Protein 6YC8 (pdb70)

Secondary structure (DSSP, 8-state):
--EEEEESTTSHHHHHHHHHHHHH-SS-EEEEEES-HHHHHHHHHHTTT-EEEEES-TTSHHHHHHHHHHHHHHHS---EEEE----------GGG--HHHHHHHHIIIIIHHHHHHHHHHHHHHHHT-EEEEE--GGGTS--TT-HHHHHHHHHHHHHHHHHHHH-TTSEEEEE---SB-SHHHHHHHHTGGGGS-HHHHHHHHHHHHTT-SBPTHHHHHHHHHHHHH---GGGTT-B-

Solvent-accessible surface area: 11345 Å² total; per-residue (Å²): 103,78,0,0,1,0,3,15,0,10,127,20,16,0,56,4,0,0,99,34,0,28,80,120,62,88,89,0,53,0,0,0,0,12,157,44,56,136,68,0,53,148,15,62,178,68,13,92,51,48,5,22,21,2,33,15,31,17,29,157,88,102,2,0,107,66,1,17,106,65,0,53,89,135,29,53,100,2,7,1,0,0,7,22,24,27,36,5,95,4,5,37,74,137,134,72,46,61,84,96,79,25,144,95,0,39,66,11,3,14,92,8,4,80,37,5,4,192,46,0,20,69,71,0,94,154,27,150,4,5,0,0,0,11,2,17,21,6,11,96,104,136,42,47,10,14,45,5,16,8,54,0,10,44,33,2,21,155,37,0,92,36,10,9,104,134,26,100,99,0,67,0,3,0,20,25,21,54,34,10,76,27,74,63,16,80,54,2,38,120,81,24,3,162,62,11,30,113,112,20,38,42,96,3,31,72,30,60,116,96,165,104,23,67,50,22,84,79,11,0,3,144,2,0,27,35,2,19,177,27,13,55,115,136,62,37,4,37,77,76

Foldseek 3Di:
DAEEEFEPCLWFLSVLLVVLLCVPDVQYAYEYEEAPQVSQVVVCVPSVNRYHYQHDQLLDLVSLVVSVVVCCVRPNAHAEYELEFADQPPQAAPVPHDVVRLVVRLSRLPVSVVSNCVVRVVRNLVNLHEYEYAAAPLLPDPQHSRPSRNVSSVVVLQVQLVCCVVRVSHFYEYEHLPAAPTVNLVCLQPPSVVNHDPVSSVVSVVCVVVVNHHYSNVSSNVVSVCRVPHDDPVRGSHYD

B-factor: mean 36.43, std 14.14, range [12.3, 106.42]

Nearest PDB structures (foldseek):
  6yc8-assembly1_A  TM=1.004E+00  e=1.403E-50  Ogataea glucozyma
  6uhx-assembly1_A  TM=9.925E-01  e=1.869E-30  Saccharomyces cerevisiae S288C
  3kzv-assembly1_A  TM=8.714E-01  e=1.314E-24  Saccharomyces cerevisiae S288C
  6emm-assembly1_A  TM=8.997E-01  e=6.062E-19  Homo sapiens
  5o43-assembly1_A  TM=8.964E-01  e=4.968E-18  Homo sapiens

Radius of gyration: 17.27 Å; Cα contacts (8 Å, |Δi|>4): 482; chains: 1; bounding box: 40×38×51 Å

Sequence (240 aa):
TKVTVVTGASRRGLGEAIVKQILARNADAKVVAVARSAENLQKLEKGSEGRVLAVAGDVTRPETIHRLIEETVAKFGRIDSVVVNAGVLEPVQHIDSLDVDLVRRLYEVNLFSVMDLVRRQTLPYMRQSKGSYLFVSSGASTKPYDAWSAYGSSKAALNYFCLSSLATEEPLIRALSIAPGVVDTDMQQDIREVFGQNMAPDALKRFTDLHENKQLLAPEVPGGFYASLALRGVPENNLNGRYV

Structure (mmCIF, N/CA/C/O backbone):
data_6YC8
#
_entry.id   6YC8
#
_cell.length_a   111.064
_cell.length_b   111.064
_cell.length_c   144.592
_cell.angle_alpha   90.000
_cell.angle_beta   90.000
_cell.angle_gamma   120.000
#
_symmetry.space_group_name_H-M   'P 65 2 2'
#
loop_
_entity.id
_entity.type
_entity.pdbx_description
1 polymer Ketoreductase
2 non-polymer 'NADP NICOTINAMIDE-ADENINE-DINUCLEOTIDE PHOSPHATE'
3 non-polymer 'ACETATE ION'
4 non-polymer '4-(2-HYDROXYETHYL)-1-PIPERAZINE ETHANESULFONIC ACID'
5 non-polymer 'TRIETHYLENE GLYCOL'
6 non-polymer DI(HYDROXYETHYL)ETHER
7 non-polymer 1,2-ETHANEDIOL
8 water water
#
loop_
_atom_site.group_PDB
_atom_site.id
_atom_site.type_symbol
_atom_site.label_atom_id
_atom_site.label_alt_id
_atom_site.label_comp_id
_atom_site.label_asym_id
_atom_site.label_entity_id
_atom_site.label_seq_id
_atom_site.pdbx_PDB_ins_code
_atom_site.Cartn_x
_atom_site.Cartn_y
_atom_site.Cartn_z
_atom_site.occupancy
_atom_site.B_iso_or_equiv
_atom_site.auth_seq_id
_atom_site.auth_comp_id
_atom_site.auth_asym_id
_atom_site.auth_atom_id
_atom_site.pdbx_PDB_model_num
ATOM 1 N N . THR A 1 2 ? 48.06708 -21.09025 -23.60015 1.000 60.52968 2 THR A N 1
ATOM 2 C CA . THR A 1 2 ? 47.97933 -20.05957 -22.57273 1.000 64.59383 2 THR A CA 1
ATOM 3 C C . THR A 1 2 ? 47.52374 -20.67773 -21.25175 1.000 50.34328 2 THR A C 1
ATOM 4 O O . THR A 1 2 ? 46.49632 -21.35795 -21.19795 1.000 52.69332 2 THR A O 1
ATOM 8 N N . LYS A 1 3 ? 48.28378 -20.44878 -20.19397 1.000 37.82241 3 LYS A N 1
ATOM 9 C CA . LYS A 1 3 ? 47.91957 -20.93382 -18.86062 1.000 37.81313 3 LYS A CA 1
ATOM 10 C C . LYS A 1 3 ? 47.29196 -19.80221 -18.07011 1.000 36.86309 3 LYS A C 1
ATOM 11 O O . LYS A 1 3 ? 47.73964 -18.65887 -18.15541 1.000 35.90346 3 LYS A O 1
ATOM 17 N N . VAL A 1 4 ? 46.26238 -20.12503 -17.29759 1.000 30.46271 4 VAL A N 1
ATOM 18 C CA . VAL A 1 4 ? 45.44746 -19.13915 -16.61572 1.000 28.71100 4 VAL A CA 1
ATOM 19 C C . VAL A 1 4 ? 45.61825 -19.37803 -15.12490 1.000 29.70076 4 VAL A C 1
ATOM 20 O O . VAL A 1 4 ? 45.33235 -20.48585 -14.63770 1.000 29.71788 4 VAL A O 1
ATOM 24 N N . THR A 1 5 ? 46.10540 -18.35964 -14.40533 1.000 27.70116 5 THR A N 1
ATOM 25 C CA . THR A 1 5 ? 46.28327 -18.43068 -12.95106 1.000 26.68184 5 THR A CA 1
ATOM 26 C C . THR A 1 5 ? 45.33797 -17.47908 -12.22970 1.000 33.04237 5 THR A C 1
ATOM 27 O O . THR A 1 5 ? 45.26423 -16.30737 -12.58327 1.000 30.14851 5 THR A O 1
ATOM 31 N N . VAL A 1 6 ? 44.63441 -17.97289 -11.20630 1.000 26.60333 6 VAL A N 1
ATOM 32 C CA . VAL A 1 6 ? 43.90148 -17.11784 -10.27639 1.000 25.35930 6 VAL A CA 1
ATOM 33 C C . VAL A 1 6 ? 44.82937 -16.80267 -9.10789 1.000 30.01169 6 VAL A C 1
ATOM 34 O O . VAL A 1 6 ? 45.40192 -17.71829 -8.50619 1.000 28.65281 6 VAL A O 1
ATOM 38 N N . VAL A 1 7 ? 44.98675 -15.51876 -8.78016 1.000 24.38540 7 VAL A N 1
ATOM 39 C CA . VAL A 1 7 ? 45.76201 -15.09663 -7.61198 1.000 25.77293 7 VAL A CA 1
ATOM 40 C C . VAL A 1 7 ? 44.82297 -14.30395 -6.68179 1.000 28.90872 7 VAL A C 1
ATOM 41 O O . VAL A 1 7 ? 44.30821 -13.25108 -7.07043 1.000 26.79053 7 VAL A O 1
ATOM 45 N N . THR A 1 8 ? 44.61468 -14.78367 -5.45194 1.000 24.30820 8 THR A N 1
ATOM 46 C CA . THR A 1 8 ? 43.83905 -13.96615 -4.51503 1.000 21.75043 8 THR A CA 1
ATOM 47 C C . THR A 1 8 ? 44.77324 -13.08189 -3.73254 1.000 24.32611 8 THR A C 1
ATOM 48 O O . THR A 1 8 ? 45.96729 -13.34007 -3.64691 1.000 24.29089 8 THR A O 1
ATOM 52 N N . GLY A 1 9 ? 44.22432 -12.00428 -3.18193 1.000 22.77243 9 GLY A N 1
ATOM 53 C CA . GLY A 1 9 ? 45.09936 -10.99695 -2.57312 1.000 21.17877 9 GLY A CA 1
ATOM 54 C C . GLY A 1 9 ? 46.02480 -10.31061 -3.55550 1.000 28.95996 9 GLY A C 1
ATOM 55 O O . GLY A 1 9 ? 47.18706 -10.04086 -3.22584 1.000 23.17227 9 GLY A O 1
ATOM 56 N N . ALA A 1 10 ? 45.53022 -9.94472 -4.74699 1.000 26.87052 10 ALA A N 1
ATOM 57 C CA . ALA A 1 10 ? 46.42814 -9.42340 -5.77639 1.000 28.03020 10 ALA A CA 1
ATOM 58 C C . ALA A 1 10 ? 46.57415 -7.90857 -5.74639 1.000 30.91453 10 ALA A C 1
ATOM 59 O O . ALA A 1 10 ? 47.32226 -7.34213 -6.56386 1.000 28.29278 10 ALA A O 1
ATOM 61 N N . SER A 1 11 ? 45.90362 -7.22501 -4.82387 1.000 25.15637 11 SER A N 1
ATOM 62 C CA . SER A 1 11 ? 45.92960 -5.76815 -4.85248 1.000 26.03333 11 SER A CA 1
ATOM 63 C C . SER A 1 11 ? 47.20829 -5.15184 -4.29841 1.000 29.17504 11 SER A C 1
ATOM 64 O O . SER A 1 11 ? 47.38749 -3.95230 -4.46775 1.000 28.63783 11 SER A O 1
ATOM 67 N N . ARG A 1 12 ? 48.05829 -5.88465 -3.58164 1.000 25.34635 12 ARG A N 1
ATOM 68 C CA A ARG A 1 12 ? 49.28220 -5.30823 -3.02085 0.610 27.08736 12 ARG A CA 1
ATOM 69 C CA B ARG A 1 12 ? 49.30878 -5.31223 -3.07329 0.390 25.89338 12 ARG A CA 1
ATOM 70 C C . ARG A 1 12 ? 50.13896 -6.47562 -2.56139 1.000 28.51873 12 ARG A C 1
ATOM 71 O O . ARG A 1 12 ? 49.72929 -7.64120 -2.64806 1.000 25.28315 12 ARG A O 1
ATOM 86 N N . GLY A 1 13 ? 51.33010 -6.16024 -2.08669 1.000 25.86485 13 GLY A N 1
ATOM 87 C CA . GLY A 1 13 ? 52.14423 -7.15070 -1.37481 1.000 30.32189 13 GLY A CA 1
ATOM 88 C C . GLY A 1 13 ? 52.59284 -8.32948 -2.22009 1.000 32.80617 13 GLY A C 1
ATOM 89 O O . GLY A 1 13 ? 52.90205 -8.21935 -3.41486 1.000 29.72000 13 GLY A O 1
ATOM 90 N N . LEU A 1 14 ? 52.66633 -9.48137 -1.56447 1.000 25.89714 14 LEU A N 1
ATOM 91 C CA . LEU A 1 14 ? 53.17441 -10.67220 -2.22193 1.000 24.28701 14 LEU A CA 1
ATOM 92 C C . LEU A 1 14 ? 52.30560 -11.03731 -3.41255 1.000 24.33604 14 LEU A C 1
ATOM 93 O O . LEU A 1 14 ? 52.81551 -11.41857 -4.46707 1.000 28.11099 14 LEU A O 1
ATOM 98 N N . GLY A 1 15 ? 50.98767 -10.97892 -3.25147 1.000 24.70891 15 GLY A N 1
ATOM 99 C CA . GLY A 1 15 ? 50.11742 -11.45471 -4.32070 1.000 23.16370 15 GLY A CA 1
ATOM 100 C C . GLY A 1 15 ? 50.24710 -10.57809 -5.55974 1.000 26.38386 15 GLY A C 1
ATOM 101 O O . GLY A 1 15 ? 50.30069 -11.07827 -6.68606 1.000 26.48451 15 GLY A O 1
ATOM 102 N N . GLU A 1 16 ? 50.34618 -9.26101 -5.36824 1.000 22.36881 16 GLU A N 1
ATOM 103 C CA . GLU A 1 16 ? 50.59757 -8.38216 -6.51583 1.000 31.74289 16 GLU A CA 1
ATOM 104 C C . GLU A 1 16 ? 51.92606 -8.71797 -7.21279 1.000 36.15711 16 GLU A C 1
ATOM 105 O O . GLU A 1 16 ? 52.02116 -8.75180 -8.45870 1.000 29.31147 16 GLU A O 1
ATOM 111 N N . ALA A 1 17 ? 52.95940 -8.97794 -6.42638 1.000 30.09850 17 ALA A N 1
ATOM 112 C CA . ALA A 1 17 ? 54.25406 -9.35408 -6.97986 1.000 30.40344 17 ALA A CA 1
ATOM 113 C C . ALA A 1 17 ? 54.18280 -10.68206 -7.72290 1.000 30.58246 17 ALA A C 1
ATOM 114 O O . ALA A 1 17 ? 54.86614 -10.86743 -8.73590 1.000 33.46542 17 ALA A O 1
ATOM 116 N N . ILE A 1 18 ? 53.38625 -11.63085 -7.22207 1.000 26.77054 18 ILE A N 1
ATOM 117 C CA . ILE A 1 18 ? 53.21744 -12.89694 -7.93467 1.000 29.21578 18 ILE A CA 1
ATOM 118 C C . ILE A 1 18 ? 52.57068 -12.66881 -9.30622 1.000 28.64323 18 ILE A C 1
ATOM 119 O O . ILE A 1 18 ? 53.02123 -13.21981 -10.31940 1.000 29.63100 18 ILE A O 1
ATOM 124 N N . VAL A 1 19 ? 51.52734 -11.83017 -9.37437 1.000 26.61861 19 VAL A N 1
ATOM 125 C CA . VAL A 1 19 ? 50.89898 -11.53014 -10.66842 1.000 28.84670 19 VAL A CA 1
ATOM 126 C C . VAL A 1 19 ? 51.92813 -10.96140 -11.64065 1.000 34.81244 19 VAL A C 1
ATOM 127 O O . VAL A 1 19 ? 52.03454 -11.38821 -12.79766 1.000 32.61210 19 VAL A O 1
ATOM 131 N N . LYS A 1 20 ? 52.67433 -9.95654 -11.19710 1.000 32.64018 20 LYS A N 1
ATOM 132 C CA . LYS A 1 20 ? 53.64979 -9.32139 -12.07633 1.000 38.25365 20 LYS A CA 1
ATOM 133 C C . LYS A 1 20 ? 54.71808 -10.30782 -12.52208 1.000 38.39965 20 LYS A C 1
ATOM 134 O O . LYS A 1 20 ? 55.15523 -10.29455 -13.68103 1.000 38.78904 20 LYS A O 1
ATOM 140 N N . GLN A 1 21 ? 55.14854 -11.17809 -11.62227 1.000 34.42730 21 GLN A N 1
ATOM 141 C CA . GLN A 1 21 ? 56.18798 -12.14144 -11.96800 1.000 33.39682 21 GLN A CA 1
ATOM 142 C C . GLN A 1 21 ? 55.68010 -13.16778 -12.97566 1.000 36.35182 21 GLN A C 1
ATOM 143 O O . GLN A 1 21 ? 56.43395 -13.62279 -13.84847 1.000 35.92882 21 GLN A O 1
ATOM 149 N N . ILE A 1 22 ? 54.40961 -13.55097 -12.87088 1.000 30.77342 22 ILE A N 1
ATOM 150 C CA . ILE A 1 22 ? 53.83665 -14.46306 -13.85643 1.000 33.78059 22 ILE A CA 1
ATOM 151 C C . ILE A 1 22 ? 53.85580 -13.81829 -15.24065 1.000 37.88676 22 ILE A C 1
ATOM 152 O O . ILE A 1 22 ? 54.31034 -14.42521 -16.21958 1.000 37.89935 22 ILE A O 1
ATOM 157 N N . LEU A 1 23 ? 53.38707 -12.56782 -15.34082 1.000 35.42707 23 LEU A N 1
ATOM 158 C CA . LEU A 1 23 ? 53.37652 -11.87931 -16.63908 1.000 34.06443 23 LEU A CA 1
ATOM 159 C C . LEU A 1 23 ? 54.78137 -11.66727 -17.18687 1.000 35.86626 23 LEU A C 1
ATOM 160 O O . LEU A 1 23 ? 54.98134 -11.63766 -18.41728 1.000 42.21905 23 LEU A O 1
ATOM 165 N N . ALA A 1 24 ? 55.76202 -11.49035 -16.29851 1.000 40.04055 24 ALA A N 1
ATOM 166 C CA . ALA A 1 24 ? 57.13689 -11.28309 -16.73290 1.000 44.25185 24 ALA A CA 1
ATOM 167 C C . ALA A 1 24 ? 57.77797 -12.56547 -17.23189 1.000 45.13477 24 ALA A C 1
ATOM 168 O O . ALA A 1 24 ? 58.72322 -12.50563 -18.01603 1.000 43.71461 24 ALA A O 1
ATOM 170 N N . ARG A 1 25 ? 57.33481 -13.72402 -16.74380 1.000 41.09065 25 ARG A N 1
ATOM 171 C CA . ARG A 1 25 ? 58.03462 -14.97405 -17.00390 1.000 39.44123 25 ARG A CA 1
ATOM 172 C C . ARG A 1 25 ? 57.45350 -15.75215 -18.17279 1.000 49.96420 25 ARG A C 1
ATOM 173 O O . ARG A 1 25 ? 58.11608 -16.66270 -18.68015 1.000 48.03103 25 ARG A O 1
ATOM 181 N N . ASN A 1 26 ? 56.24314 -15.42145 -18.61114 1.000 45.25162 26 ASN A N 1
ATOM 182 C CA . ASN A 1 26 ? 55.66058 -16.08847 -19.75681 1.000 47.10391 26 ASN A CA 1
ATOM 183 C C . ASN A 1 26 ? 54.79211 -15.09073 -20.49862 1.000 44.65049 26 ASN A C 1
ATOM 184 O O . ASN A 1 26 ? 53.92894 -14.45142 -19.89646 1.000 44.06935 26 ASN A O 1
ATOM 189 N N . ALA A 1 27 ? 55.01309 -14.97772 -21.81124 1.000 45.20329 27 ALA A N 1
ATOM 190 C CA . ALA A 1 27 ? 54.35845 -13.96394 -22.61941 1.000 44.56802 27 ALA A CA 1
ATOM 191 C C . ALA A 1 27 ? 52.89505 -14.27343 -22.89284 1.000 45.76273 27 ALA A C 1
ATOM 192 O O . ALA A 1 27 ? 52.13092 -13.35275 -23.20064 1.000 45.12807 27 ALA A O 1
ATOM 194 N N . ASP A 1 28 ? 52.49598 -15.54544 -22.83075 1.000 41.76479 28 ASP A N 1
ATOM 195 C CA . ASP A 1 28 ? 51.12684 -15.94279 -23.14077 1.000 45.89634 28 ASP A CA 1
ATOM 196 C C . ASP A 1 28 ? 50.22235 -16.05672 -21.90638 1.000 45.42185 28 ASP A C 1
ATOM 197 O O . ASP A 1 28 ? 48.99216 -16.10117 -22.05581 1.000 45.40280 28 ASP A O 1
ATOM 202 N N . ALA A 1 29 ? 50.79947 -16.13282 -20.71826 1.000 39.11396 29 ALA A N 1
ATOM 203 C CA . ALA A 1 29 ? 50.02247 -16.42090 -19.50895 1.000 34.98497 29 ALA A CA 1
ATOM 204 C C . ALA A 1 29 ? 48.97606 -15.34934 -19.22955 1.000 41.85828 29 ALA A C 1
ATOM 205 O O . ALA A 1 29 ? 49.19029 -14.16359 -19.48261 1.000 41.91026 29 ALA A O 1
ATOM 207 N N . LYS A 1 30 ? 47.84427 -15.78195 -18.65758 1.000 32.56216 30 LYS A N 1
ATOM 208 C CA . LYS A 1 30 ? 46.76027 -14.90528 -18.22846 1.000 29.87595 30 LYS A CA 1
ATOM 209 C C . LYS A 1 30 ? 46.63111 -15.01767 -16.72069 1.000 31.17990 30 LYS A C 1
ATOM 210 O O . LYS A 1 30 ? 46.92140 -16.07249 -16.14165 1.000 35.89597 30 LYS A O 1
ATOM 216 N N . VAL A 1 31 ? 46.19683 -13.92936 -16.06973 1.000 30.79000 31 VAL A N 1
ATOM 217 C CA . VAL A 1 31 ? 46.02448 -13.91823 -14.62383 1.000 29.14844 31 VAL A CA 1
ATOM 218 C C . VAL A 1 31 ? 44.66357 -13.33949 -14.29875 1.000 31.91393 31 VAL A C 1
ATOM 219 O O . VAL A 1 31 ? 44.26054 -12.32538 -14.87206 1.000 34.08243 31 VAL A O 1
ATOM 223 N N . VAL A 1 32 ? 43.97716 -13.95889 -13.33744 1.000 25.25966 32 VAL A N 1
ATOM 224 C CA . VAL A 1 32 ? 42.75510 -13.41509 -12.76792 1.000 27.91080 32 VAL A CA 1
ATOM 225 C C . VAL A 1 32 ? 43.12004 -12.91787 -11.36826 1.000 30.46153 32 VAL A C 1
ATOM 226 O O . VAL A 1 32 ? 43.49121 -13.71068 -10.50139 1.000 31.18910 32 VAL A O 1
ATOM 230 N N . ALA A 1 33 ? 43.02772 -11.61167 -11.15896 1.000 28.40549 33 ALA A N 1
ATOM 231 C CA . ALA A 1 33 ? 43.47599 -10.96000 -9.93133 1.000 28.37288 33 ALA A CA 1
ATOM 232 C C . ALA A 1 33 ? 42.25415 -10.61536 -9.09400 1.000 30.48728 33 ALA A C 1
ATOM 233 O O . ALA A 1 33 ? 41.36564 -9.88008 -9.55481 1.000 28.43714 33 ALA A O 1
ATOM 235 N N . VAL A 1 34 ? 42.23043 -11.11198 -7.85292 1.000 24.22937 34 VAL A N 1
ATOM 236 C CA . VAL A 1 34 ? 41.08395 -10.99708 -6.96641 1.000 21.35246 34 VAL A CA 1
ATOM 237 C C . VAL A 1 34 ? 41.51155 -10.33362 -5.66495 1.000 29.49311 34 VAL A C 1
ATOM 238 O O . VAL A 1 34 ? 42.52626 -10.70798 -5.06885 1.000 25.19487 34 VAL A O 1
ATOM 242 N N . ALA A 1 35 ? 40.69814 -9.39254 -5.19234 1.000 26.01873 35 ALA A N 1
ATOM 243 C CA . ALA A 1 35 ? 40.89372 -8.78230 -3.87393 1.000 30.97653 35 ALA A CA 1
ATOM 244 C C . ALA A 1 35 ? 39.73191 -7.82723 -3.68000 1.000 25.32246 35 ALA A C 1
ATOM 245 O O . ALA A 1 35 ? 38.95520 -7.62271 -4.62168 1.000 30.14081 35 ALA A O 1
ATOM 247 N N . ARG A 1 36 ? 39.62419 -7.19519 -2.51437 1.000 24.97542 36 ARG A N 1
ATOM 248 C CA . ARG A 1 36 ? 38.52667 -6.24906 -2.34783 1.000 27.23910 36 ARG A CA 1
ATOM 249 C C . ARG A 1 36 ? 38.82070 -4.88170 -2.96133 1.000 31.59332 36 ARG A C 1
ATOM 250 O O . ARG A 1 36 ? 37.88381 -4.13402 -3.25020 1.000 33.57414 36 ARG A O 1
ATOM 258 N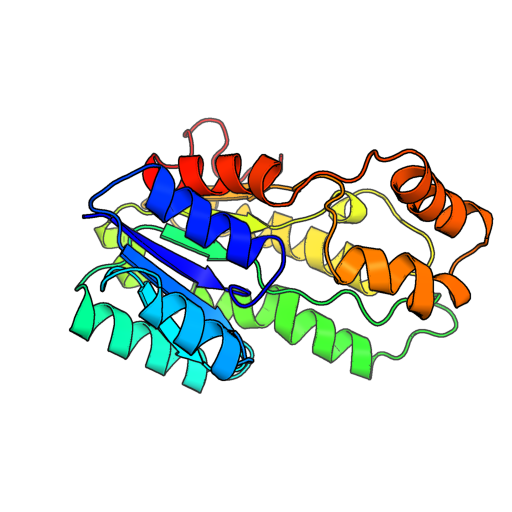 N . SER A 1 37 ? 40.08606 -4.49972 -3.11706 1.000 30.51411 37 SER A N 1
ATOM 259 C CA . SER A 1 37 ? 40.39050 -3.11333 -3.49884 1.000 29.57426 37 SER A CA 1
ATOM 260 C C . SER A 1 37 ? 40.20273 -2.94881 -4.99939 1.000 29.81306 37 SER A C 1
ATOM 261 O O . SER A 1 37 ? 41.12579 -3.18126 -5.77934 1.000 31.61913 37 SER A O 1
ATOM 264 N N . ALA A 1 38 ? 39.00815 -2.50089 -5.40852 1.000 31.70696 38 ALA A N 1
ATOM 265 C CA . ALA A 1 38 ? 38.67127 -2.46981 -6.83152 1.000 35.54387 38 ALA A CA 1
ATOM 266 C C . ALA A 1 38 ? 39.57140 -1.51811 -7.62625 1.000 37.10714 38 ALA A C 1
ATOM 267 O O . ALA A 1 38 ? 39.89851 -1.80434 -8.78253 1.000 32.73843 38 ALA A O 1
ATOM 269 N N . GLU A 1 39 ? 39.97995 -0.38243 -7.03931 1.000 30.20433 39 GLU A N 1
ATOM 270 C CA . GLU A 1 39 ? 40.77041 0.58409 -7.81022 1.000 36.15987 39 GLU A CA 1
ATOM 271 C C . GLU A 1 39 ? 42.14613 0.03503 -8.16062 1.000 37.05349 39 GLU A C 1
ATOM 272 O O . GLU A 1 39 ? 42.62287 0.21106 -9.28164 1.000 33.97318 39 GLU A O 1
ATOM 278 N N . ASN A 1 40 ? 42.82340 -0.58047 -7.19349 1.000 27.43613 40 ASN A N 1
ATOM 279 C CA . ASN A 1 40 ? 44.11203 -1.22438 -7.45471 1.000 31.72586 40 ASN A CA 1
ATOM 280 C C . ASN A 1 40 ? 44.00384 -2.27205 -8.54406 1.000 30.82115 40 ASN A C 1
ATOM 281 O O . ASN A 1 40 ? 44.89174 -2.37711 -9.39439 1.000 30.51584 40 ASN A O 1
ATOM 286 N N . LEU A 1 41 ? 42.97613 -3.12831 -8.47533 1.000 27.15004 41 LEU A N 1
ATOM 287 C CA . LEU A 1 41 ? 42.86489 -4.20115 -9.46466 1.000 34.46825 41 LEU A CA 1
ATOM 288 C C . LEU A 1 41 ? 42.60499 -3.64230 -10.84576 1.000 35.18108 41 LEU A C 1
ATOM 289 O O . LEU A 1 41 ? 43.07230 -4.19746 -11.84761 1.000 31.27558 41 LEU A O 1
ATOM 294 N N . GLN A 1 42 ? 41.81844 -2.57440 -10.92705 1.000 32.12270 42 GLN A N 1
ATOM 295 C CA . GLN A 1 42 ? 41.52303 -2.01544 -12.24240 1.000 31.67765 42 GLN A CA 1
ATOM 296 C C . GLN A 1 42 ? 42.77976 -1.39474 -12.85297 1.000 35.64881 42 GLN A C 1
ATOM 297 O O . GLN A 1 42 ? 42.94703 -1.39812 -14.07335 1.000 35.22394 42 GLN A O 1
ATOM 299 N N . LYS A 1 43 ? 43.68799 -0.89277 -12.01546 1.000 35.28942 43 LYS A N 1
ATOM 300 C CA . LYS A 1 43 ? 44.98026 -0.41548 -12.50669 1.000 35.83926 43 LYS A CA 1
ATOM 301 C C . LYS A 1 43 ? 45.85987 -1.56298 -12.98748 1.000 33.46828 43 LYS A C 1
ATOM 302 O O . LYS A 1 43 ? 46.54592 -1.42811 -14.00058 1.000 33.02860 43 LYS A O 1
ATOM 308 N N . LEU A 1 44 ? 45.90280 -2.67434 -12.23874 1.000 32.94299 44 LEU A N 1
ATOM 309 C CA . LEU A 1 44 ? 46.58062 -3.89034 -12.69867 1.000 38.09178 44 LEU A CA 1
ATOM 310 C C . LEU A 1 44 ? 46.07318 -4.34390 -14.06075 1.000 33.62627 44 LEU A C 1
ATOM 311 O O . LEU A 1 44 ? 46.85527 -4.70048 -14.95839 1.000 35.46280 44 LEU A O 1
ATOM 316 N N . GLU A 1 45 ? 44.75111 -4.37938 -14.21629 1.000 35.52541 45 GLU A N 1
ATOM 317 C CA . GLU A 1 45 ? 44.15348 -4.73958 -15.50166 1.000 33.38898 45 GLU A CA 1
ATOM 318 C C . GLU A 1 45 ? 44.61909 -3.80395 -16.60516 1.000 34.62799 45 GLU A C 1
ATOM 319 O O . GLU A 1 45 ? 44.92866 -4.24775 -17.72535 1.000 36.65928 45 GLU A O 1
ATOM 325 N N . LYS A 1 46 ? 44.62817 -2.49460 -16.31973 1.000 33.81902 46 LYS A N 1
ATOM 326 C CA . LYS A 1 46 ? 44.96352 -1.49157 -17.33174 1.000 36.00838 46 LYS A CA 1
ATOM 327 C C . LYS A 1 46 ? 46.42641 -1.60460 -17.74019 1.000 40.49740 46 LYS A C 1
ATOM 328 O O . LYS A 1 46 ? 46.75397 -1.51689 -18.92299 1.000 39.24879 46 LYS A O 1
ATOM 334 N N . GLY A 1 47 ? 47.31869 -1.80691 -16.77707 1.000 37.89291 47 GLY A N 1
ATOM 335 C CA . GLY A 1 47 ? 48.73116 -1.88574 -17.09267 1.000 44.98364 47 GLY A CA 1
ATOM 336 C C . GLY A 1 47 ? 49.20106 -3.18310 -17.73996 1.000 47.62931 47 GLY A C 1
ATOM 337 O O . GLY A 1 47 ? 50.34832 -3.22950 -18.16577 1.000 46.83096 47 GLY A O 1
ATOM 338 N N . SER A 1 48 ? 48.36520 -4.22291 -17.84041 1.000 40.21265 48 SER A N 1
ATOM 339 C CA . SER A 1 48 ? 48.83215 -5.55929 -18.18951 1.000 42.42628 48 SER A CA 1
ATOM 340 C C . SER A 1 48 ? 48.46776 -5.96796 -19.60873 1.000 45.84237 48 SER A C 1
ATOM 341 O O . SER A 1 48 ? 48.60833 -7.14882 -19.95709 1.000 47.87724 48 SER A O 1
ATOM 344 N N . GLU A 1 49 ? 47.91902 -5.05168 -20.39711 1.000 45.92333 49 GLU A N 1
ATOM 345 C CA . GLU A 1 49 ? 47.77898 -5.22326 -21.84539 1.000 55.47609 49 GLU A CA 1
ATOM 346 C C . GLU A 1 49 ? 46.81827 -6.35759 -22.19858 1.000 52.77428 49 GLU A C 1
ATOM 347 O O . GLU A 1 49 ? 47.08911 -7.14304 -23.10567 1.000 53.32175 49 GLU A O 1
ATOM 349 N N . GLY A 1 50 ? 45.69535 -6.45861 -21.47676 1.000 49.26369 50 GLY A N 1
ATOM 350 C CA . GLY A 1 50 ? 44.74199 -7.52588 -21.73767 1.000 45.84677 50 GLY A CA 1
ATOM 351 C C . GLY A 1 50 ? 45.04373 -8.85489 -21.06431 1.000 47.23567 50 GLY A C 1
ATOM 352 O O . GLY A 1 50 ? 44.25491 -9.79719 -21.18823 1.000 47.57394 50 GLY A O 1
ATOM 353 N N . ARG A 1 51 ? 46.13748 -8.97433 -20.34449 1.000 37.80064 51 ARG A N 1
ATOM 354 C CA . ARG A 1 51 ? 46.46815 -10.28376 -19.81604 1.000 38.71463 51 ARG A CA 1
ATOM 355 C C . ARG A 1 51 ? 45.96547 -10.50504 -18.38995 1.000 33.03064 51 ARG A C 1
ATOM 356 O O . ARG A 1 51 ? 46.14219 -11.59656 -17.85768 1.000 39.79574 51 ARG A O 1
ATOM 364 N N . VAL A 1 52 ? 45.38505 -9.49373 -17.75456 1.000 34.24848 52 VAL A N 1
ATOM 365 C CA . VAL A 1 52 ? 44.86565 -9.60388 -16.39253 1.000 33.81790 52 VAL A CA 1
ATOM 366 C C . VAL A 1 52 ? 43.37478 -9.33658 -16.45038 1.000 34.98841 52 VAL A C 1
ATOM 367 O O . VAL A 1 52 ? 42.94738 -8.34955 -17.04925 1.000 35.99260 52 VAL A O 1
ATOM 371 N N . LEU A 1 53 ? 42.58989 -10.20706 -15.83151 1.000 30.84869 53 LEU A N 1
ATOM 372 C CA . LEU A 1 53 ? 41.18840 -9.94251 -15.56346 1.000 33.58373 53 LEU A CA 1
ATOM 373 C C . LEU A 1 53 ? 41.03845 -9.57873 -14.07973 1.000 36.87218 53 LEU A C 1
ATOM 374 O O . LEU A 1 53 ? 41.38377 -10.38467 -13.20869 1.000 31.12624 53 LEU A O 1
ATOM 379 N N . ALA A 1 54 ? 40.50655 -8.38499 -13.78120 1.000 29.05400 54 ALA A N 1
ATOM 380 C CA . ALA A 1 54 ? 40.28717 -7.99103 -12.39342 1.000 33.27640 54 ALA A CA 1
ATOM 381 C C . ALA A 1 54 ? 38.93063 -8.50392 -11.93870 1.000 34.58653 54 ALA A C 1
ATOM 382 O O . ALA A 1 54 ? 37.94725 -8.32151 -12.65395 1.000 35.58001 54 ALA A O 1
ATOM 384 N N . VAL A 1 55 ? 38.87774 -9.16589 -10.78043 1.000 28.24783 55 VAL A N 1
ATOM 385 C CA . VAL A 1 55 ? 37.60474 -9.51587 -10.14267 1.000 33.25727 55 VAL A CA 1
ATOM 386 C C . VAL A 1 55 ? 37.66636 -8.96323 -8.72493 1.000 35.87022 55 VAL A C 1
ATOM 387 O O . VAL A 1 55 ? 38.39613 -9.48611 -7.88038 1.000 33.11501 55 VAL A O 1
ATOM 391 N N . ALA A 1 56 ? 36.91941 -7.89390 -8.46319 1.000 29.81238 56 ALA A N 1
ATOM 392 C CA . ALA A 1 56 ? 36.93175 -7.26585 -7.15317 1.000 27.96943 56 ALA A CA 1
ATOM 393 C C . ALA A 1 56 ? 35.88029 -7.88176 -6.24234 1.000 32.11957 56 ALA A C 1
ATOM 394 O O . ALA A 1 56 ? 34.71548 -8.00822 -6.62438 1.000 31.47947 56 ALA A O 1
ATOM 396 N N . GLY A 1 57 ? 36.27771 -8.22926 -5.01422 1.000 29.48856 57 GLY A N 1
ATOM 397 C CA . GLY A 1 57 ? 35.32753 -8.76065 -4.07117 1.000 27.23944 57 GLY A CA 1
ATOM 398 C C . GLY A 1 57 ? 36.02257 -9.39711 -2.87352 1.000 25.68868 57 GLY A C 1
ATOM 399 O O . GLY A 1 57 ? 37.20838 -9.74547 -2.91400 1.000 27.61502 57 GLY A O 1
ATOM 400 N N . ASP A 1 58 ? 35.26315 -9.55998 -1.81773 1.000 24.91840 58 ASP A N 1
ATOM 401 C CA . ASP A 1 58 ? 35.69519 -10.23071 -0.59958 1.000 22.29610 58 ASP A CA 1
ATOM 402 C C . ASP A 1 58 ? 35.56544 -11.73563 -0.81757 1.000 28.76089 58 ASP A C 1
ATOM 403 O O . ASP A 1 58 ? 34.43970 -12.22678 -1.04355 1.000 26.21419 58 ASP A O 1
ATOM 408 N N . VAL A 1 59 ? 36.69441 -12.46624 -0.74644 1.000 22.89014 59 VAL A N 1
ATOM 409 C CA . VAL A 1 59 ? 36.66561 -13.92070 -0.98121 1.000 25.94838 59 VAL A CA 1
ATOM 410 C C . VAL A 1 59 ? 35.84510 -14.68978 0.04439 1.000 25.72034 59 VAL A C 1
ATOM 411 O O . VAL A 1 59 ? 35.52769 -15.87379 -0.19324 1.000 22.74684 59 VAL A O 1
ATOM 415 N N . THR A 1 60 ? 35.49782 -14.07012 1.17788 1.000 20.91137 60 THR A N 1
ATOM 416 C CA . THR A 1 60 ? 34.70124 -14.79327 2.17281 1.000 22.97442 60 THR A CA 1
ATOM 417 C C . THR A 1 60 ? 33.21408 -14.81471 1.79739 1.000 28.42779 60 THR A C 1
ATOM 418 O O . THR A 1 60 ? 32.41769 -15.41974 2.52252 1.000 26.99727 60 THR A O 1
ATOM 422 N N . ARG A 1 61 ? 32.80899 -14.13427 0.71927 1.000 29.26800 61 ARG A N 1
ATOM 423 C CA . ARG A 1 61 ? 31.43206 -14.22407 0.20295 1.000 31.66505 61 ARG A CA 1
ATOM 424 C C . ARG A 1 61 ? 31.39018 -15.20823 -0.94814 1.000 29.16573 61 ARG A C 1
ATOM 425 O O . ARG A 1 61 ? 32.11805 -15.03014 -1.94551 1.000 29.85891 61 ARG A O 1
ATOM 433 N N . PRO A 1 62 ? 30.58700 -16.26099 -0.86735 1.000 35.60596 62 PRO A N 1
ATOM 434 C CA . PRO A 1 62 ? 30.56428 -17.21390 -1.97877 1.000 36.67265 62 PRO A CA 1
ATOM 435 C C . PRO A 1 62 ? 30.13951 -16.55829 -3.28955 1.000 40.12692 62 PRO A C 1
ATOM 436 O O . PRO A 1 62 ? 30.45074 -17.10434 -4.34483 1.000 35.31018 62 PRO A O 1
ATOM 440 N N . GLU A 1 63 ? 29.44983 -15.40803 -3.24474 1.000 38.08250 63 GLU A N 1
ATOM 441 C CA . GLU A 1 63 ? 29.09252 -14.70486 -4.48639 1.000 47.17158 63 GLU A CA 1
ATOM 442 C C . GLU A 1 63 ? 30.34156 -14.25044 -5.23087 1.000 36.78344 63 GLU A C 1
ATOM 443 O O . GLU A 1 63 ? 30.37096 -14.21862 -6.46588 1.000 36.51326 63 GLU A O 1
ATOM 449 N N . THR A 1 64 ? 31.36291 -13.83197 -4.48748 1.000 30.85326 64 THR A N 1
ATOM 450 C CA . THR A 1 64 ? 32.63048 -13.46461 -5.09609 1.000 29.80145 64 THR A CA 1
ATOM 451 C C . THR A 1 64 ? 33.20505 -14.62739 -5.86480 1.000 32.82786 64 THR A C 1
ATOM 452 O O . THR A 1 64 ? 33.66065 -14.46652 -7.00176 1.000 32.00473 64 THR A O 1
ATOM 456 N N . ILE A 1 65 ? 33.21660 -15.80733 -5.23506 1.000 28.82065 65 ILE A N 1
ATOM 457 C CA . ILE A 1 65 ? 33.83014 -16.97126 -5.84322 1.000 32.33969 65 ILE A CA 1
ATOM 458 C C . ILE A 1 65 ? 33.00830 -17.42026 -7.04059 1.000 32.34951 65 ILE A C 1
ATOM 459 O O . ILE A 1 65 ? 33.55617 -17.81003 -8.07634 1.000 32.81840 65 ILE A O 1
ATOM 464 N N . HIS A 1 66 ? 31.68231 -17.35795 -6.93500 1.000 33.00943 66 HIS A N 1
ATOM 465 C CA . HIS A 1 66 ? 30.87308 -17.74759 -8.09229 1.000 35.46228 66 HIS A CA 1
ATOM 466 C C . HIS A 1 66 ? 31.12120 -16.81109 -9.27957 1.000 35.08579 66 HIS A C 1
ATOM 467 O O . HIS A 1 66 ? 31.24442 -17.25840 -10.42075 1.000 35.51251 66 HIS A O 1
ATOM 474 N N . ARG A 1 67 ? 31.18590 -15.51046 -9.02360 1.000 32.34983 67 ARG A N 1
ATOM 475 C CA . ARG A 1 67 ? 31.43377 -14.52856 -10.07492 1.000 30.48510 67 ARG A CA 1
ATOM 476 C C . ARG A 1 67 ? 32.82325 -14.68779 -10.66248 1.000 35.56921 67 ARG A C 1
ATOM 477 O O . ARG A 1 67 ? 33.01716 -14.54287 -11.87739 1.000 36.99412 67 ARG A O 1
ATOM 485 N N . LEU A 1 68 ? 33.81414 -14.92408 -9.80178 1.000 31.65636 68 LEU A N 1
ATOM 486 C CA . LEU A 1 68 ? 35.17421 -15.16726 -10.26006 1.000 34.85960 68 LEU A CA 1
ATOM 487 C C . LEU A 1 68 ? 35.23117 -16.30633 -11.28321 1.000 33.49561 68 LEU A C 1
ATOM 488 O O . LEU A 1 68 ? 35.86299 -16.18573 -12.34463 1.000 34.00465 68 LEU A O 1
ATOM 493 N N . ILE A 1 69 ? 34.56803 -17.42099 -10.99118 1.000 32.19859 69 ILE A N 1
ATOM 494 C CA . ILE A 1 69 ? 34.64804 -18.55764 -11.90610 1.000 33.74637 69 ILE A CA 1
ATOM 495 C C . ILE A 1 69 ? 33.89625 -18.26742 -13.18293 1.000 38.16202 69 ILE A C 1
ATOM 496 O O . ILE A 1 69 ? 34.38424 -18.56087 -14.27541 1.000 37.46521 69 ILE A O 1
ATOM 501 N N . GLU A 1 70 ? 32.68815 -17.70835 -13.06473 1.000 40.58191 70 GLU A N 1
ATOM 502 C CA . GLU A 1 70 ? 31.90690 -17.31410 -14.23346 1.000 40.29164 70 GLU A CA 1
ATOM 503 C C . GLU A 1 70 ? 32.72099 -16.44692 -15.18334 1.000 40.89947 70 GLU A C 1
ATOM 504 O O . GLU A 1 70 ? 32.80338 -16.72914 -16.38720 1.000 41.34350 70 GLU A O 1
ATOM 510 N N . GLU A 1 71 ? 33.33524 -15.38364 -14.65244 1.000 33.40970 71 GLU A N 1
ATOM 511 C CA . GLU A 1 71 ? 34.04669 -14.40955 -15.48699 1.000 40.02883 71 GLU A CA 1
ATOM 512 C C . GLU A 1 71 ? 35.34852 -14.97311 -16.05858 1.000 38.75834 71 GLU A C 1
ATOM 513 O O . GLU A 1 71 ? 35.73201 -14.64138 -17.19615 1.000 40.79099 71 GLU A O 1
ATOM 519 N N . THR A 1 72 ? 36.06113 -15.77984 -15.27086 1.000 37.04959 72 THR A N 1
ATOM 520 C CA . THR A 1 72 ? 37.27976 -16.42353 -15.75930 1.000 35.98062 72 THR A CA 1
ATOM 521 C C . THR A 1 72 ? 36.97429 -17.34565 -16.93678 1.000 42.16016 72 THR A C 1
ATOM 522 O O . THR A 1 72 ? 37.63351 -17.28733 -17.98113 1.000 44.13142 72 THR A O 1
ATOM 526 N N . VAL A 1 73 ? 35.94131 -18.17631 -16.79182 1.000 40.02903 73 VAL A N 1
ATOM 527 C CA . VAL A 1 73 ? 35.58495 -19.12983 -17.83138 1.000 45.11547 73 VAL A CA 1
ATOM 528 C C . VAL A 1 73 ? 35.13910 -18.40370 -19.08892 1.000 48.09064 73 VAL A C 1
ATOM 529 O O . VAL A 1 73 ? 35.52568 -18.77488 -20.20289 1.000 47.73206 73 VAL A O 1
ATOM 533 N N . ALA A 1 74 ? 34.33682 -17.34612 -18.93119 1.000 48.50667 74 ALA A N 1
ATOM 534 C CA . ALA A 1 74 ? 33.88643 -16.56298 -20.07673 1.000 47.91851 74 ALA A CA 1
ATOM 535 C C . ALA A 1 74 ? 35.04148 -15.88627 -20.81084 1.000 47.60750 74 ALA A C 1
ATOM 536 O O . ALA A 1 74 ? 35.01543 -15.77612 -22.03581 1.000 46.63597 74 ALA A O 1
ATOM 538 N N . LYS A 1 75 ? 36.02809 -15.36857 -20.08742 1.000 43.85077 75 LYS A N 1
ATOM 539 C CA . LYS A 1 75 ? 37.07390 -14.56894 -20.72091 1.000 47.19197 75 LYS A CA 1
ATOM 540 C C . LYS A 1 75 ? 38.24486 -15.41475 -21.20219 1.000 52.66840 75 LYS A C 1
ATOM 541 O O . LYS A 1 75 ? 38.77935 -15.14519 -22.28321 1.000 47.32732 75 LYS A O 1
ATOM 547 N N . PHE A 1 76 ? 38.64350 -16.44090 -20.43854 1.000 43.24848 76 PHE A N 1
ATOM 548 C CA . PHE A 1 76 ? 39.82237 -17.24579 -20.74327 1.000 41.64155 76 PHE A CA 1
ATOM 549 C C . PHE A 1 76 ? 39.54735 -18.73653 -20.93358 1.000 46.77378 76 PHE A C 1
ATOM 550 O O . PHE A 1 76 ? 40.42630 -19.43063 -21.44036 1.000 51.19050 76 PHE A O 1
ATOM 558 N N . GLY A 1 77 ? 38.40451 -19.26449 -20.46999 1.000 45.33919 77 GLY A N 1
ATOM 559 C CA . GLY A 1 77 ? 37.98021 -20.62592 -20.76954 1.000 35.20564 77 GLY A CA 1
ATOM 560 C C . GLY A 1 77 ? 38.57929 -21.77511 -19.96513 1.000 41.57678 77 GLY A C 1
ATOM 561 O O . GLY A 1 77 ? 38.23876 -22.93462 -20.23713 1.000 41.03640 77 GLY A O 1
ATOM 562 N N . ARG A 1 78 ? 39.41997 -21.51798 -18.96749 1.000 35.03241 78 ARG A N 1
ATOM 563 C CA . ARG A 1 78 ? 40.13847 -22.59283 -18.29688 1.000 35.34687 78 ARG A CA 1
ATOM 564 C C . ARG A 1 78 ? 40.73221 -22.02002 -17.02284 1.000 32.09204 78 ARG A C 1
ATOM 565 O O . ARG A 1 78 ? 40.82787 -20.80036 -16.87013 1.000 32.13182 78 ARG A O 1
ATOM 573 N N . ILE A 1 79 ? 41.12735 -22.90774 -16.10468 1.000 31.29334 79 ILE A N 1
ATOM 574 C CA . ILE A 1 79 ? 41.90690 -22.49289 -14.93950 1.000 29.50921 79 ILE A CA 1
ATOM 575 C C . ILE A 1 79 ? 43.03240 -23.49680 -14.75211 1.000 31.89469 79 ILE A C 1
ATOM 576 O O . ILE A 1 79 ? 42.77219 -24.68878 -14.54900 1.000 32.32124 79 ILE A O 1
ATOM 581 N N . ASP A 1 80 ? 44.27469 -23.01559 -14.76307 1.000 32.08826 80 ASP A N 1
ATOM 582 C CA . ASP A 1 80 ? 45.43532 -23.90220 -14.66508 1.000 28.24210 80 ASP A CA 1
ATOM 583 C C . ASP A 1 80 ? 46.08029 -23.87199 -13.30982 1.000 30.00312 80 ASP A C 1
ATOM 584 O O . ASP A 1 80 ? 46.72677 -24.84310 -12.92340 1.000 31.85382 80 ASP A O 1
ATOM 589 N N . SER A 1 81 ? 45.92620 -22.78376 -12.56798 1.000 27.75761 81 SER A N 1
ATOM 590 C CA . SER A 1 81 ? 46.61212 -22.70236 -11.29403 1.000 23.18396 81 SER A CA 1
ATOM 591 C C . SER A 1 81 ? 45.83061 -21.74130 -10.42200 1.000 25.37425 81 SER A C 1
ATOM 592 O O . SER A 1 81 ? 45.18653 -20.82702 -10.93412 1.000 27.84536 81 SER A O 1
ATOM 595 N N . VAL A 1 82 ? 45.83182 -22.01143 -9.11752 1.000 25.77838 82 VAL A N 1
ATOM 596 C CA . VAL A 1 82 ? 45.17555 -21.15706 -8.13260 1.000 27.45909 82 VAL A CA 1
ATOM 597 C C . VAL A 1 82 ? 46.17795 -20.86899 -7.02446 1.000 29.27415 82 VAL A C 1
ATOM 598 O O . VAL A 1 82 ? 46.65982 -21.79643 -6.34762 1.000 26.80902 82 VAL A O 1
ATOM 602 N N . VAL A 1 83 ? 46.49884 -19.59396 -6.84219 1.000 23.95024 83 VAL A N 1
ATOM 603 C CA . VAL A 1 83 ? 47.44624 -19.14772 -5.81860 1.000 21.58256 83 VAL A CA 1
ATOM 604 C C . VAL A 1 83 ? 46.64939 -18.54095 -4.68136 1.000 27.29524 83 VAL A C 1
ATOM 605 O O . VAL A 1 83 ? 46.07920 -17.45615 -4.82263 1.000 25.57912 83 VAL A O 1
ATOM 609 N N . VAL A 1 84 ? 46.63985 -19.23321 -3.54196 1.000 23.62478 84 VAL A N 1
ATOM 610 C CA . VAL A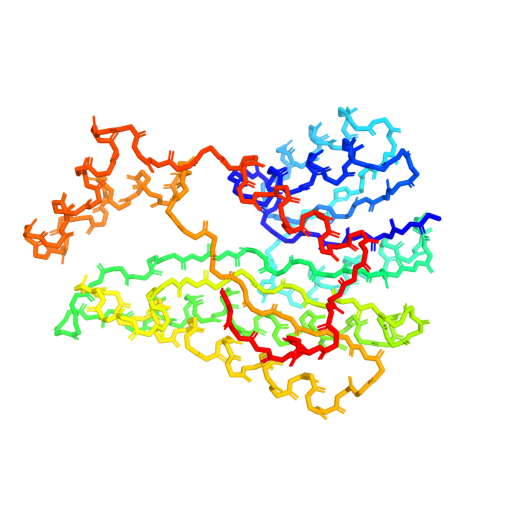 1 84 ? 45.78295 -18.86739 -2.41002 1.000 23.53598 84 VAL A CA 1
ATOM 611 C C . VAL A 1 84 ? 46.65000 -17.98396 -1.52310 1.000 25.32300 84 VAL A C 1
ATOM 612 O O . VAL A 1 84 ? 47.37995 -18.45788 -0.65914 1.000 25.31072 84 VAL A O 1
ATOM 616 N N . ASN A 1 85 ? 46.55932 -16.68291 -1.73556 1.000 22.10996 85 ASN A N 1
ATOM 617 C CA . ASN A 1 85 ? 47.45367 -15.73842 -1.08807 1.000 21.69885 85 ASN A CA 1
ATOM 618 C C . ASN A 1 85 ? 46.73058 -14.75194 -0.16835 1.000 24.85729 85 ASN A C 1
ATOM 619 O O . ASN A 1 85 ? 47.33061 -14.31711 0.81654 1.000 26.03374 85 ASN A O 1
ATOM 624 N N . ALA A 1 86 ? 45.45612 -14.38344 -0.43545 1.000 23.45840 86 ALA A N 1
ATOM 625 C CA . ALA A 1 86 ? 44.76635 -13.49014 0.52380 1.000 22.14145 86 ALA A CA 1
ATOM 626 C C . ALA A 1 86 ? 44.90795 -14.00221 1.95416 1.000 23.45736 86 ALA A C 1
ATOM 627 O O . ALA A 1 86 ? 44.80049 -15.21292 2.21436 1.000 24.48710 86 ALA A O 1
ATOM 629 N N . GLY A 1 87 ? 45.13950 -13.08020 2.89982 1.000 21.06731 87 GLY A N 1
ATOM 630 C CA . GLY A 1 87 ? 45.21429 -13.47135 4.29506 1.000 23.00752 87 GLY A CA 1
ATOM 631 C C . GLY A 1 87 ? 45.17698 -12.26211 5.20569 1.000 23.39544 87 GLY A C 1
ATOM 632 O O . GLY A 1 87 ? 45.42038 -11.12527 4.77884 1.000 26.35781 87 GLY A O 1
ATOM 633 N N . VAL A 1 88 ? 44.84737 -12.52134 6.46426 1.000 24.22247 88 VAL A N 1
ATOM 634 C CA . VAL A 1 88 ? 44.91383 -11.49860 7.50231 1.000 24.57178 88 VAL A CA 1
ATOM 635 C C . VAL A 1 88 ? 45.69764 -12.06625 8.66522 1.000 27.71870 88 VAL A C 1
ATOM 636 O O . VAL A 1 88 ? 45.75624 -13.27810 8.86171 1.000 23.50178 88 VAL A O 1
ATOM 640 N N . LEU A 1 89 ? 46.30568 -11.17460 9.44285 1.000 22.42757 89 LEU A N 1
ATOM 641 C CA . LEU A 1 89 ? 47.07430 -11.50705 10.62126 1.000 20.61940 89 LEU A CA 1
ATOM 642 C C . LEU A 1 89 ? 46.33294 -11.17903 11.91477 1.000 30.18397 89 LEU A C 1
ATOM 643 O O . LEU A 1 89 ? 46.44708 -11.90945 12.90909 1.000 26.44430 89 LEU A O 1
ATOM 648 N N . GLU A 1 90 ? 45.59506 -10.08246 11.95353 1.000 23.28145 90 GLU A N 1
ATOM 649 C CA . GLU A 1 90 ? 44.84765 -9.76457 13.18049 1.000 25.01702 90 GLU A CA 1
ATOM 650 C C . GLU A 1 90 ? 43.75192 -10.80931 13.40837 1.000 21.84715 90 GLU A C 1
ATOM 651 O O . GLU A 1 90 ? 43.11817 -11.24982 12.44242 1.000 25.70829 90 GLU A O 1
ATOM 657 N N . PRO A 1 91 ? 43.45437 -11.17167 14.66877 1.000 27.76246 91 PRO A N 1
ATOM 658 C CA . PRO A 1 91 ? 43.86104 -10.54984 15.94961 1.000 26.71379 91 PRO A CA 1
ATOM 659 C C . PRO A 1 91 ? 45.24948 -10.97646 16.45843 1.000 27.27009 91 PRO A C 1
ATOM 660 O O . PRO A 1 91 ? 45.49359 -12.15648 16.66879 1.000 28.19925 91 PRO A O 1
ATOM 664 N N . VAL A 1 92 ? 46.15064 -10.02593 16.66194 1.000 25.62147 92 VAL A N 1
ATOM 665 C CA . VAL A 1 92 ? 47.40070 -10.31158 17.35542 1.000 30.84935 92 VAL A CA 1
ATOM 666 C C . VAL A 1 92 ? 47.14640 -9.95815 18.81486 1.000 28.00732 92 VAL A C 1
ATOM 667 O O . VAL A 1 92 ? 47.15504 -8.79054 19.18946 1.000 26.22142 92 VAL A O 1
ATOM 671 N N . GLN A 1 93 ? 46.85396 -10.96732 19.62566 1.000 25.25487 93 GLN A N 1
ATOM 672 C CA . GLN A 1 93 ? 46.48466 -10.77408 21.02759 1.000 30.96461 93 GLN A CA 1
ATOM 673 C C . GLN A 1 93 ? 46.91083 -12.01452 21.77929 1.000 26.16974 93 GLN A C 1
ATOM 674 O O . GLN A 1 93 ? 46.77677 -13.11804 21.24115 1.000 23.08022 93 GLN A O 1
ATOM 680 N N . HIS A 1 94 ? 47.37039 -11.84635 23.02769 1.000 23.97566 94 HIS A N 1
ATOM 681 C CA . HIS A 1 94 ? 47.61449 -13.00973 23.86893 1.000 26.76294 94 HIS A CA 1
ATOM 682 C C . HIS A 1 94 ? 46.33076 -13.79665 24.06708 1.000 24.76472 94 HIS A C 1
ATOM 683 O O . HIS A 1 94 ? 45.22696 -13.25442 24.04791 1.000 27.04537 94 HIS A O 1
ATOM 690 N N . ILE A 1 95 ? 46.50030 -15.08896 24.30879 1.000 21.08982 95 ILE A N 1
ATOM 691 C CA . ILE A 1 95 ? 45.37952 -15.98283 24.53519 1.000 22.19670 95 ILE A CA 1
ATOM 692 C C . ILE A 1 95 ? 44.50244 -15.49785 25.68699 1.000 25.42796 95 ILE A C 1
ATOM 693 O O . ILE A 1 95 ? 43.27031 -15.63931 25.63814 1.000 26.35388 95 ILE A O 1
ATOM 698 N N . ASP A 1 96 ? 45.10234 -14.85692 26.70911 1.000 28.09158 96 ASP A N 1
ATOM 699 C CA . ASP A 1 96 ? 44.30633 -14.37204 27.83932 1.000 25.48536 96 ASP A CA 1
ATOM 700 C C . ASP A 1 96 ? 43.48353 -13.13415 27.51690 1.000 35.12569 96 ASP A C 1
ATOM 701 O O . ASP A 1 96 ? 42.68303 -12.73162 28.37056 1.000 27.10366 96 ASP A O 1
ATOM 706 N N . SER A 1 97 ? 43.64264 -12.55468 26.30753 1.000 28.73990 97 SER A N 1
ATOM 707 C CA . SER A 1 97 ? 42.96343 -11.34864 25.85333 1.000 26.42032 97 SER A CA 1
ATOM 708 C C . SER A 1 97 ? 42.28326 -11.55161 24.50453 1.000 28.00395 97 SER A C 1
ATOM 709 O O . SER A 1 97 ? 41.86189 -10.57651 23.89280 1.000 29.19692 97 SER A O 1
ATOM 712 N N . LEU A 1 98 ? 42.19040 -12.77337 24.01837 1.000 24.59558 98 LEU A N 1
ATOM 713 C CA . LEU A 1 98 ? 41.93383 -13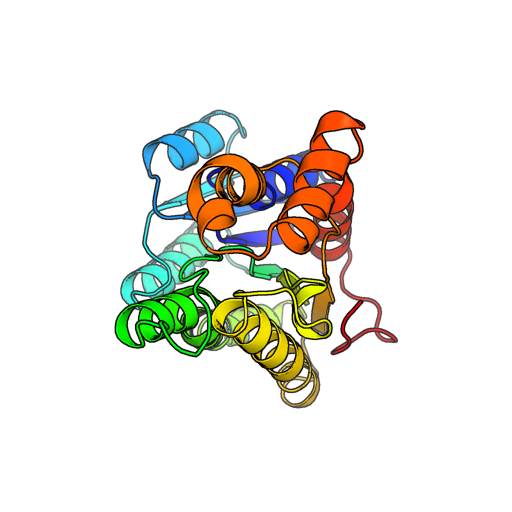.02006 22.60258 1.000 25.29688 98 LEU A CA 1
ATOM 714 C C . LEU A 1 98 ? 40.43809 -12.87272 22.30424 1.000 26.86823 98 LEU A C 1
ATOM 715 O O . LEU A 1 98 ? 39.61029 -13.58014 22.89373 1.000 27.84844 98 LEU A O 1
ATOM 720 N N . ASP A 1 99 ? 40.10573 -12.00631 21.35595 1.000 23.86258 99 ASP A N 1
ATOM 721 C CA . ASP A 1 99 ? 38.72147 -11.75554 20.91099 1.000 25.55553 99 ASP A CA 1
ATOM 722 C C . ASP A 1 99 ? 38.27872 -12.80777 19.88951 1.000 27.05085 99 ASP A C 1
ATOM 723 O O . ASP A 1 99 ? 38.66998 -12.75091 18.71349 1.000 24.33744 99 ASP A O 1
ATOM 728 N N . VAL A 1 100 ? 37.39990 -13.73120 20.29946 1.000 25.30164 100 VAL A N 1
ATOM 729 C CA . VAL A 1 100 ? 37.06536 -14.84817 19.40803 1.000 21.41068 100 VAL A CA 1
ATOM 730 C C . VAL A 1 100 ? 36.30484 -14.37322 18.17665 1.000 21.86485 100 VAL A C 1
ATOM 731 O O . VAL A 1 100 ? 36.35896 -15.03013 17.13848 1.000 21.92058 100 VAL A O 1
ATOM 735 N N . ASP A 1 101 ? 35.54978 -13.25976 18.25156 1.000 22.78136 101 ASP A N 1
ATOM 736 C CA . ASP A 1 101 ? 34.89696 -12.78763 17.01899 1.000 26.63738 101 ASP A CA 1
ATOM 737 C C . ASP A 1 10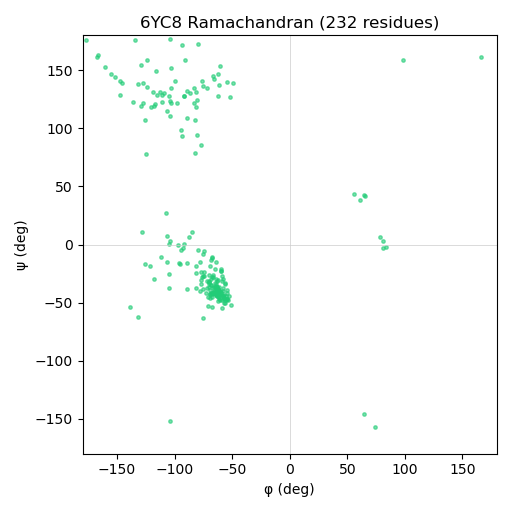1 ? 35.91932 -12.39517 15.96569 1.000 25.19669 101 ASP A C 1
ATOM 738 O O . ASP A 1 101 ? 35.70198 -12.60042 14.76579 1.000 26.67749 101 ASP A O 1
ATOM 743 N N . LEU A 1 102 ? 37.05017 -11.80941 16.38413 1.000 25.47350 102 LEU A N 1
ATOM 744 C CA . LEU A 1 102 ? 38.09421 -11.49107 15.39948 1.000 23.15527 102 LEU A CA 1
ATOM 745 C C . LEU A 1 102 ? 38.76880 -12.75693 14.92497 1.000 26.64858 102 LEU A C 1
ATOM 746 O O . LEU A 1 102 ? 39.20767 -12.82800 13.77155 1.000 23.89942 102 LEU A O 1
ATOM 751 N N . VAL A 1 103 ? 38.86434 -13.77043 15.79893 1.000 21.52957 103 VAL A N 1
ATOM 752 C CA . VAL A 1 103 ? 39.41461 -15.04714 15.34223 1.000 18.44716 103 VAL A CA 1
ATOM 753 C C . VAL A 1 103 ? 38.52019 -15.64811 14.26155 1.000 18.73747 103 VAL A C 1
ATOM 754 O O . VAL A 1 103 ? 39.01840 -16.20451 13.26018 1.000 19.94887 103 VAL A O 1
ATOM 758 N N . ARG A 1 104 ? 37.18537 -15.61235 14.47784 1.000 19.64400 104 ARG A N 1
ATOM 759 C CA . ARG A 1 104 ? 36.26163 -16.15219 13.46920 1.000 22.43974 104 ARG A CA 1
ATOM 760 C C . ARG A 1 104 ? 36.50171 -15.48693 12.11501 1.000 22.21091 104 ARG A C 1
ATOM 761 O O . ARG A 1 104 ? 36.50378 -16.15047 11.08251 1.000 23.87840 104 ARG A O 1
ATOM 769 N N . ARG A 1 105 ? 36.67115 -14.17263 12.11083 1.000 18.52453 105 ARG A N 1
ATOM 770 C CA . ARG A 1 105 ? 36.92806 -13.45401 10.84343 1.000 20.86523 105 ARG A CA 1
ATOM 771 C C . ARG A 1 105 ? 38.23861 -13.89024 10.21516 1.000 22.20474 105 ARG A C 1
ATOM 772 O O . ARG A 1 105 ? 38.32730 -14.07043 9.00014 1.000 22.70779 105 ARG A O 1
ATOM 780 N N . LEU A 1 106 ? 39.28920 -14.03582 11.01836 1.000 19.66095 106 LEU A N 1
ATOM 781 C CA . LEU A 1 106 ? 40.56693 -14.47772 10.46089 1.000 19.77454 106 LEU A CA 1
ATOM 782 C C . LEU A 1 106 ? 40.41386 -15.86179 9.82351 1.000 23.01122 106 LEU A C 1
ATOM 783 O O . LEU A 1 106 ? 40.93394 -16.11636 8.72652 1.000 20.45234 106 LEU A O 1
ATOM 788 N N . TYR A 1 107 ? 39.65673 -16.75831 10.46247 1.000 18.04539 107 TYR A N 1
ATOM 789 C CA . TYR A 1 107 ? 39.48397 -18.08215 9.84353 1.000 18.42645 107 TYR A CA 1
ATOM 790 C C . TYR A 1 107 ? 38.61983 -17.99158 8.58143 1.000 18.97912 107 TYR A C 1
ATOM 791 O O . TYR A 1 107 ? 38.85024 -18.74767 7.62766 1.000 20.73594 107 TYR A O 1
ATOM 800 N N . GLU A 1 108 ? 37.65874 -17.07165 8.52208 1.000 17.61944 108 GLU A N 1
ATOM 801 C CA . GLU A 1 108 ? 36.91073 -16.94060 7.26082 1.000 18.77862 108 GLU A CA 1
ATOM 802 C C . GLU A 1 108 ? 37.85492 -16.64824 6.10144 1.000 20.25014 108 GLU A C 1
ATOM 803 O O . GLU A 1 108 ? 37.74355 -17.24937 5.03147 1.000 20.90528 108 GLU A O 1
ATOM 809 N N . VAL A 1 109 ? 38.77722 -15.70850 6.29589 1.000 20.61423 109 VAL A N 1
ATOM 810 C CA . VAL A 1 109 ? 39.68984 -15.32340 5.22938 1.000 20.62082 109 VAL A CA 1
ATOM 811 C C . VAL A 1 109 ? 40.69948 -16.42566 4.94832 1.000 24.48273 109 VAL A C 1
ATOM 812 O O . VAL A 1 109 ? 40.89853 -16.82171 3.79404 1.000 22.68524 109 VAL A O 1
ATOM 816 N N . ASN A 1 110 ? 41.40003 -16.89405 5.99197 1.000 17.38874 110 ASN A N 1
ATOM 817 C CA . ASN A 1 110 ? 42.59762 -17.71372 5.80029 1.000 18.43937 110 ASN A CA 1
ATOM 818 C C . ASN A 1 110 ? 42.26397 -19.15218 5.52568 1.000 21.61594 110 ASN A C 1
ATOM 819 O O . ASN A 1 110 ? 43.14882 -19.88842 5.10426 1.000 21.16365 110 ASN A O 1
ATOM 824 N N . LEU A 1 111 ? 41.04029 -19.60794 5.83897 1.000 18.02987 111 LEU A N 1
ATOM 825 C CA . LEU A 1 111 ? 40.76966 -21.04284 5.68790 1.000 17.91999 111 LEU A CA 1
ATOM 826 C C . LEU A 1 111 ? 39.38685 -21.32076 5.09160 1.000 20.66602 111 LEU A C 1
ATOM 827 O O . LEU A 1 111 ? 39.27913 -22.08141 4.13999 1.000 19.54490 111 LEU A O 1
ATOM 832 N N . PHE A 1 112 ? 38.30330 -20.78333 5.65317 1.000 17.41651 112 PHE A N 1
ATOM 833 C CA . PHE A 1 112 ? 36.98805 -21.23403 5.15212 1.000 18.44771 112 PHE A CA 1
ATOM 834 C C . PHE A 1 112 ? 36.73714 -20.76446 3.71038 1.000 20.78642 112 PHE A C 1
ATOM 835 O O . PHE A 1 112 ? 36.15315 -21.49645 2.90184 1.000 20.39923 112 PHE A O 1
ATOM 843 N N . SER A 1 113 ? 37.22765 -19.57634 3.35572 1.000 20.98037 113 SER A N 1
ATOM 844 C CA . SER A 1 113 ? 37.05468 -19.10326 1.97979 1.000 20.32702 113 SER A CA 1
ATOM 845 C C . SER A 1 113 ? 37.91894 -19.91575 1.04618 1.000 23.95237 113 SER A C 1
ATOM 846 O O . SER A 1 113 ? 37.56181 -20.09843 -0.12244 1.000 24.46506 113 SER A O 1
ATOM 849 N N . VAL A 1 114 ? 39.01362 -20.47703 1.57424 1.000 22.64432 114 VAL A N 1
ATOM 850 C CA . VAL A 1 114 ? 39.88657 -21.32983 0.77346 1.000 21.46243 114 VAL A CA 1
ATOM 851 C C . VAL A 1 114 ? 39.18799 -22.62647 0.44090 1.000 23.90440 114 VAL A C 1
ATOM 852 O O . VAL A 1 114 ? 39.24206 -23.09838 -0.68994 1.000 23.21083 114 VAL A O 1
ATOM 856 N N . MET A 1 115 ? 38.54705 -23.24904 1.43686 1.000 21.08339 115 MET A N 1
ATOM 857 C CA . MET A 1 115 ? 37.70539 -24.42120 1.16234 1.000 19.97148 115 MET A CA 1
ATOM 858 C C . MET A 1 115 ? 36.68712 -24.13616 0.07304 1.000 23.48484 115 MET A C 1
ATOM 859 O O . MET A 1 115 ? 36.49155 -24.95190 -0.83532 1.000 23.16887 115 MET A O 1
ATOM 864 N N . ASP A 1 116 ? 36.03375 -22.98307 0.12882 1.000 21.53567 116 ASP A N 1
ATOM 865 C CA . ASP A 1 116 ? 35.01918 -22.69629 -0.89645 1.000 23.70477 116 ASP A CA 1
ATOM 866 C C . ASP A 1 116 ? 35.66364 -22.47318 -2.27535 1.000 24.89006 116 ASP A C 1
ATOM 867 O O . ASP A 1 116 ? 35.15988 -22.93996 -3.30717 1.000 23.33268 116 ASP A O 1
ATOM 872 N N . LEU A 1 117 ? 36.76112 -21.74077 -2.31229 1.000 20.11216 117 LEU A N 1
ATOM 873 C CA . LEU A 1 117 ? 37.45549 -21.49803 -3.57589 1.000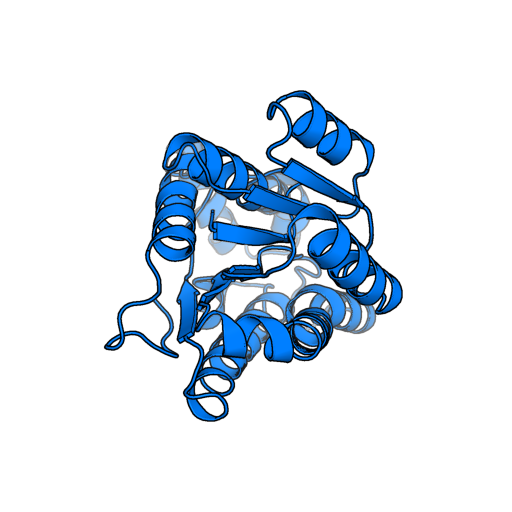 24.01437 117 LEU A CA 1
ATOM 874 C C . LEU A 1 117 ? 37.94141 -22.80565 -4.21225 1.000 28.12258 117 LEU A C 1
ATOM 875 O O . LEU A 1 117 ? 37.76816 -23.02207 -5.41930 1.000 25.07288 117 LEU A O 1
ATOM 880 N N . VAL A 1 118 ? 38.51401 -23.71046 -3.40836 1.000 23.81595 118 VAL A N 1
ATOM 881 C CA . VAL A 1 118 ? 38.96370 -25.00228 -3.93491 1.000 24.28574 118 VAL A CA 1
ATOM 882 C C . VAL A 1 118 ? 37.77657 -25.82215 -4.43720 1.000 26.90818 118 VAL A C 1
ATOM 883 O O . VAL A 1 118 ? 37.81024 -26.37388 -5.53401 1.000 24.85086 118 VAL A O 1
ATOM 887 N N A ARG A 1 119 ? 36.69436 -25.88957 -3.66024 0.500 25.39624 119 ARG A N 1
ATOM 888 N N B ARG A 1 119 ? 36.69889 -25.88472 -3.65294 0.500 25.30626 119 ARG A N 1
ATOM 889 C CA A ARG A 1 119 ? 35.53912 -26.66315 -4.10924 0.500 25.46773 119 ARG A CA 1
ATOM 890 C CA B ARG A 1 119 ? 35.52255 -26.63898 -4.07540 0.500 25.81490 119 ARG A CA 1
ATOM 891 C C A ARG A 1 119 ? 35.04942 -26.18739 -5.47317 0.500 24.87102 119 ARG A C 1
ATOM 892 C C B ARG A 1 119 ? 35.03288 -26.18652 -5.44798 0.500 25.22154 119 ARG A C 1
ATOM 893 O O A ARG A 1 119 ? 34.75047 -26.99811 -6.35632 0.500 25.61123 119 ARG A O 1
ATOM 894 O O B ARG A 1 119 ? 34.72376 -27.01118 -6.31425 0.500 24.90023 119 ARG A O 1
ATOM 909 N N . GLN A 1 120 ? 34.91611 -24.87319 -5.65178 1.000 25.20707 120 GLN A N 1
ATOM 910 C CA . GLN A 1 120 ? 34.32259 -24.37921 -6.90315 1.000 30.21518 120 GLN A CA 1
ATOM 911 C C . GLN A 1 120 ? 35.28545 -24.41728 -8.08507 1.000 30.68402 120 GLN A C 1
ATOM 912 O O . GLN A 1 120 ? 34.82308 -24.44855 -9.23368 1.000 29.41416 120 GLN A O 1
ATOM 918 N N . THR A 1 121 ? 36.59450 -24.39104 -7.85092 1.000 24.06223 121 THR A N 1
ATOM 919 C CA . THR A 1 121 ? 37.53843 -24.44980 -8.96634 1.000 26.69532 121 THR A CA 1
ATOM 920 C C . THR A 1 121 ? 37.90917 -25.87560 -9.32962 1.000 30.75657 121 THR A C 1
ATOM 921 O O . THR A 1 121 ? 38.42535 -26.08407 -10.42359 1.000 29.18612 121 THR A O 1
ATOM 925 N N . LEU A 1 122 ? 37.63098 -26.85865 -8.45565 1.000 23.99011 122 LEU A N 1
ATOM 926 C CA . LEU A 1 122 ? 38.13415 -28.20913 -8.69776 1.000 25.17897 122 LEU A CA 1
ATOM 927 C C . LEU A 1 122 ? 37.70657 -28.79808 -10.05025 1.000 31.43206 122 LEU A C 1
ATOM 928 O O . LEU A 1 122 ? 38.54069 -29.46989 -10.66928 1.000 30.49815 122 LEU A O 1
ATOM 933 N N . PRO A 1 123 ? 36.44949 -28.68016 -10.51349 1.000 31.19418 123 PRO A N 1
ATOM 934 C CA . PRO A 1 123 ? 36.11712 -29.23197 -11.84402 1.000 31.70052 123 PRO A CA 1
ATOM 935 C C . PRO A 1 123 ? 37.00944 -28.73098 -12.96210 1.000 31.76482 123 PRO A C 1
ATOM 936 O O . PRO A 1 123 ? 37.35929 -29.52319 -13.83880 1.000 33.31431 123 PRO A O 1
ATOM 940 N N . TYR A 1 124 ? 37.38958 -27.44783 -12.95961 1.000 29.93314 124 TYR A N 1
ATOM 941 C CA . TYR A 1 124 ? 38.29201 -26.91541 -13.97505 1.000 33.51824 124 TYR A CA 1
ATOM 942 C C . TYR A 1 124 ? 39.72854 -27.34784 -13.74113 1.000 37.25131 124 TYR A C 1
ATOM 943 O O . TYR A 1 124 ? 40.46166 -27.61679 -14.69670 1.000 32.87274 124 TYR A O 1
ATOM 952 N N . MET A 1 125 ? 40.15299 -27.39729 -12.47821 1.000 27.22124 125 MET A N 1
ATOM 953 C CA . MET A 1 125 ? 41.53120 -27.74206 -12.18225 1.000 26.81858 125 MET A CA 1
ATOM 954 C C . MET A 1 125 ? 41.80699 -29.20322 -12.47490 1.000 27.49177 125 MET A C 1
ATOM 955 O O . MET A 1 125 ? 42.92522 -29.54065 -12.86047 1.000 29.51988 125 MET A O 1
ATOM 960 N N . ARG A 1 126 ? 40.81266 -30.07360 -12.29343 1.000 24.81128 126 ARG A N 1
ATOM 961 C CA . ARG A 1 126 ? 41.00458 -31.47135 -12.65213 1.000 27.38057 126 ARG A CA 1
ATOM 962 C C . ARG A 1 126 ? 41.25064 -31.60745 -14.15517 1.000 39.59583 126 ARG A C 1
ATOM 963 O O . ARG A 1 126 ? 42.09395 -32.40389 -14.57428 1.000 32.49380 126 ARG A O 1
ATOM 971 N N . GLN A 1 127 ? 40.52053 -30.82633 -14.96744 1.000 34.13056 127 GLN A N 1
ATOM 972 C CA . GLN A 1 127 ? 40.67676 -30.86823 -16.42101 1.000 38.84262 127 GLN A CA 1
ATOM 973 C C . GLN A 1 127 ? 42.04872 -30.38993 -16.84549 1.000 38.65238 127 GLN A C 1
ATOM 974 O O . GLN A 1 127 ? 42.61122 -30.87247 -17.83692 1.000 38.24022 127 GLN A O 1
ATOM 980 N N . SER A 1 128 ? 42.58868 -29.40289 -16.15672 1.000 29.59434 128 SER A N 1
ATOM 981 C CA . SER A 1 128 ? 43.88914 -28.90028 -16.56273 1.000 32.86513 128 SER A CA 1
ATOM 982 C C . SER A 1 128 ? 45.02944 -29.58324 -15.83021 1.000 34.22987 128 SER A C 1
ATOM 983 O O . SER A 1 128 ? 46.18391 -29.22974 -16.07879 1.000 33.56341 128 SER A O 1
ATOM 986 N N . LYS A 1 129 ? 44.72936 -30.48271 -14.88439 1.000 31.65574 129 LYS A N 1
ATOM 987 C CA . LYS A 1 129 ? 45.74659 -31.06473 -14.00081 1.000 31.41649 129 LYS A CA 1
ATOM 988 C C . LYS A 1 129 ? 46.51075 -29.96579 -13.27820 1.000 35.04352 129 LYS A C 1
ATOM 989 O O . LYS A 1 129 ? 47.73453 -30.02253 -13.13576 1.000 32.35501 129 LYS A O 1
ATOM 995 N N . GLY A 1 130 ? 45.77183 -28.95723 -12.78585 1.000 31.59604 130 GLY A N 1
ATOM 996 C CA . GLY A 1 130 ? 46.42194 -27.75863 -12.31763 1.000 30.37901 130 GLY A CA 1
ATOM 997 C C . GLY A 1 130 ? 47.01330 -27.90255 -10.91913 1.000 30.77355 130 GLY A C 1
ATOM 998 O O . GLY 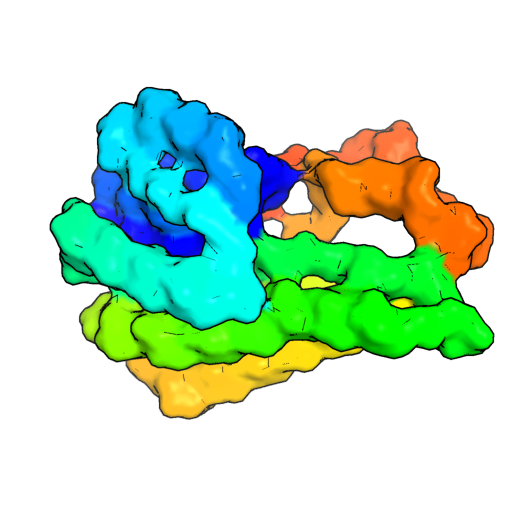A 1 130 ? 46.81913 -28.90474 -10.22726 1.000 31.61282 130 GLY A O 1
ATOM 999 N N . SER A 1 131 ? 47.75277 -26.87025 -10.51996 1.000 30.66125 131 SER A N 1
ATOM 1000 C CA . SER A 1 131 ? 48.40394 -26.82055 -9.21628 1.000 25.68149 131 SER A CA 1
ATOM 1001 C C . SER A 1 131 ? 47.75146 -25.76689 -8.32082 1.000 27.82657 131 SER A C 1
ATOM 1002 O O . SER A 1 131 ? 47.66955 -24.58590 -8.68551 1.000 26.74886 131 SER A O 1
ATOM 1005 N N . TYR A 1 132 ? 47.39148 -26.17440 -7.11694 1.000 25.42026 132 TYR A N 1
ATOM 1006 C CA . TYR A 1 132 ? 46.99905 -25.24349 -6.06453 1.000 24.11211 132 TYR A CA 1
ATOM 1007 C C . TYR A 1 132 ? 48.22683 -24.86711 -5.24146 1.000 29.73386 132 TYR A C 1
ATOM 1008 O O . TYR A 1 132 ? 48.93622 -25.73959 -4.73611 1.000 27.06873 132 TYR A O 1
ATOM 1017 N N . LEU A 1 133 ? 48.45793 -23.56432 -5.06825 1.000 22.34000 133 LEU A N 1
ATOM 1018 C CA . LEU A 1 133 ? 49.59043 -23.06441 -4.30540 1.000 22.48692 133 LEU A CA 1
ATOM 1019 C C . LEU A 1 133 ? 49.07977 -22.27032 -3.10814 1.000 24.65330 133 LEU A C 1
ATOM 1020 O O . LEU A 1 133 ? 48.45684 -21.22005 -3.28119 1.000 26.02843 133 LEU A O 1
ATOM 1025 N N . PHE A 1 134 ? 49.41149 -22.71490 -1.89599 1.000 21.33463 134 PHE A N 1
ATOM 1026 C CA . PHE A 1 134 ? 48.95846 -22.01873 -0.69543 1.000 24.40512 134 PHE A CA 1
ATOM 1027 C C . PHE A 1 134 ? 50.09262 -21.20490 -0.09842 1.000 24.13201 134 PHE A C 1
ATOM 1028 O O . PHE A 1 134 ? 51.20081 -21.71754 0.07003 1.000 24.91657 134 PHE A O 1
ATOM 1036 N N . VAL A 1 135 ? 49.80843 -19.96703 0.27994 1.000 19.85691 135 VAL A N 1
ATOM 1037 C CA . VAL A 1 135 ? 50.80770 -19.14216 0.94496 1.000 21.75012 135 VAL A CA 1
ATOM 1038 C C . VAL A 1 135 ? 50.67182 -19.40857 2.44466 1.000 26.16184 135 VAL A C 1
ATOM 1039 O O . VAL A 1 135 ? 49.68709 -19.02681 3.07333 1.000 21.75848 135 VAL A O 1
ATOM 1043 N N . SER A 1 136 ? 51.64183 -20.09546 3.01171 1.000 22.58171 136 SER A N 1
ATOM 1044 C CA . SER A 1 136 ? 51.59161 -20.39963 4.44796 1.000 22.28517 136 SER A CA 1
ATOM 1045 C C . SER A 1 136 ? 52.55341 -19.47596 5.19027 1.000 24.88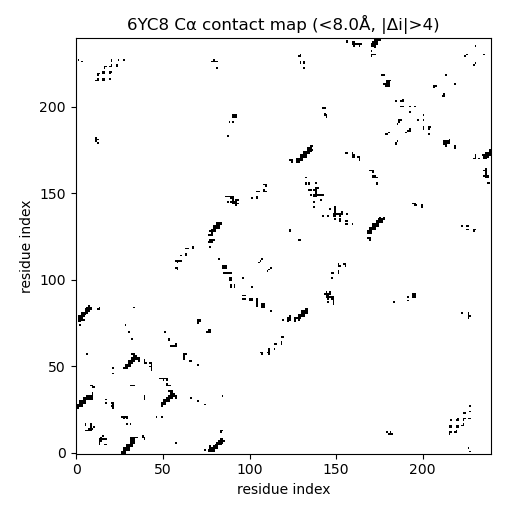545 136 SER A C 1
ATOM 1046 O O . SER A 1 136 ? 52.83553 -18.37492 4.72646 1.000 26.53462 136 SER A O 1
ATOM 1049 N N . SER A 1 137 ? 53.09587 -19.91846 6.32999 1.000 25.29104 137 SER A N 1
ATOM 1050 C CA . SER A 1 137 ? 53.97989 -19.07532 7.12336 1.000 26.71435 137 SER A CA 1
ATOM 1051 C C . SER A 1 137 ? 54.79847 -19.97236 8.04069 1.000 27.44868 137 SER A C 1
ATOM 1052 O O . SER A 1 137 ? 54.32786 -21.04519 8.45968 1.000 27.58137 137 SER A O 1
ATOM 1055 N N . GLY A 1 138 ? 55.99215 -19.49554 8.41283 1.000 26.64396 138 GLY A N 1
ATOM 1056 C CA . GLY A 1 138 ? 56.74311 -20.16551 9.48063 1.000 28.03974 138 GLY A CA 1
ATOM 1057 C C . GLY A 1 138 ? 55.98489 -20.20799 10.79306 1.000 23.61121 138 GLY A C 1
ATOM 1058 O O . GLY A 1 138 ? 56.25522 -21.06212 11.64525 1.000 24.82292 138 GLY A O 1
ATOM 1059 N N . ALA A 1 139 ? 55.03290 -19.29164 10.98261 1.000 24.79819 139 ALA A N 1
ATOM 1060 C CA . ALA A 1 139 ? 54.19542 -19.32200 12.18060 1.000 25.81621 139 ALA A CA 1
ATOM 1061 C C . ALA A 1 139 ? 53.26824 -20.52981 12.20529 1.000 25.84476 139 ALA A C 1
ATOM 1062 O O . ALA A 1 139 ? 52.68700 -20.80706 13.25392 1.000 24.84874 139 ALA A O 1
ATOM 1064 N N . SER A 1 140 ? 53.13424 -21.27687 11.09725 1.000 23.51737 140 SER A N 1
ATOM 1065 C CA . SER A 1 140 ? 52.27672 -22.47482 11.12142 1.000 20.75159 140 SER A CA 1
ATOM 1066 C C . SER A 1 140 ? 52.87603 -23.57672 11.99026 1.000 25.24487 140 SER A C 1
ATOM 1067 O O . SER A 1 140 ? 52.16306 -24.49558 12.38405 1.000 26.00430 140 SER A O 1
ATOM 1070 N N . THR A 1 141 ? 54.18204 -23.52056 12.28616 1.000 23.76394 141 THR A N 1
ATOM 1071 C CA . THR A 1 141 ? 54.78784 -24.51069 13.16904 1.000 27.34571 141 THR A CA 1
ATOM 1072 C C . THR A 1 141 ? 55.53828 -23.88448 14.34702 1.000 29.22360 141 THR A C 1
ATOM 1073 O O . THR A 1 141 ? 55.81104 -24.58967 15.31463 1.000 38.01698 141 THR A O 1
ATOM 1077 N N . LYS A 1 142 ? 55.87058 -22.59064 14.30125 1.000 27.09414 142 LYS A N 1
ATOM 1078 C CA . LYS A 1 142 ? 56.54898 -21.95117 15.40584 1.000 35.59072 142 LYS A CA 1
ATOM 1079 C C . LYS A 1 142 ? 55.61387 -20.99582 16.12009 1.000 35.48624 142 LYS A C 1
ATOM 1080 O O . LYS A 1 142 ? 54.96788 -20.15953 15.48034 1.000 30.26980 142 LYS A O 1
ATOM 1086 N N . PRO A 1 143 ? 55.52967 -21.08413 17.42936 1.000 29.70337 143 PRO A N 1
ATOM 1087 C CA . PRO A 1 143 ? 54.55739 -20.28251 18.20452 1.000 28.15045 143 PRO A CA 1
ATOM 1088 C C . PRO A 1 143 ? 54.97121 -18.84940 18.52760 1.000 34.76959 143 PRO A C 1
ATOM 1089 O O . PRO A 1 143 ? 55.35464 -18.52616 19.63206 1.000 47.86963 143 PRO A O 1
ATOM 1093 N N . TYR A 1 144 ? 54.84801 -17.94142 17.57151 1.000 26.21540 144 TYR A N 1
ATOM 1094 C CA . TYR A 1 144 ? 55.16990 -16.53593 17.82490 1.000 29.06940 144 TYR A CA 1
ATOM 1095 C C . TYR A 1 144 ? 54.19971 -15.93425 18.83833 1.000 26.63873 144 TYR A C 1
ATOM 1096 O O . TYR A 1 144 ? 52.99412 -16.19303 18.79842 1.000 27.81208 144 TYR A O 1
ATOM 1105 N N . ASP A 1 145 ? 54.72257 -15.08034 19.71102 1.000 29.29059 145 ASP A N 1
ATOM 1106 C CA . ASP A 1 145 ? 53.94354 -14.54227 20.81807 1.000 29.55746 145 ASP A CA 1
ATOM 1107 C C . ASP A 1 145 ? 52.76251 -13.73017 20.29626 1.000 29.42669 145 ASP A C 1
ATOM 1108 O O . ASP A 1 145 ? 52.93748 -12.83114 19.46711 1.000 26.65888 145 ASP A O 1
ATOM 1113 N N . ALA A 1 146 ? 51.55938 -14.04681 20.78405 1.000 26.20360 146 ALA A N 1
ATOM 1114 C CA . ALA A 1 146 ? 50.31254 -13.33124 20.47546 1.000 23.79901 146 ALA A CA 1
ATOM 1115 C C . ALA A 1 146 ? 49.74412 -13.70656 19.10004 1.000 24.09745 146 ALA A C 1
ATOM 1116 O O . ALA A 1 146 ? 48.72870 -13.14504 18.67681 1.000 25.07211 146 ALA A O 1
ATOM 1118 N N . TRP A 1 147 ? 50.32177 -14.67937 18.41533 1.000 20.65819 147 TRP A N 1
ATOM 1119 C CA . TRP A 1 147 ? 49.88250 -15.06979 17.07612 1.000 21.19108 147 TRP A CA 1
ATOM 1120 C C . TRP A 1 147 ? 49.16456 -16.40929 17.06183 1.000 21.31105 147 TRP A C 1
ATOM 1121 O O . TRP A 1 147 ? 49.19032 -17.09679 16.03076 1.000 21.73156 147 TRP A O 1
ATOM 1132 N N . SER A 1 148 ? 48.53285 -16.81370 18.17343 1.000 19.08956 148 SER A N 1
ATOM 1133 C CA . SER A 1 148 ? 47.93728 -18.15329 18.19834 1.000 20.25476 148 SER A CA 1
ATOM 1134 C C . SER A 1 148 ? 46.84750 -18.31384 17.13131 1.000 24.17760 148 SER A C 1
ATOM 1135 O O . SER A 1 148 ? 46.69449 -19.39160 16.57570 1.000 23.36393 148 SER A O 1
ATOM 1138 N N . ALA A 1 149 ? 46.04638 -17.27256 16.86377 1.000 20.70142 149 ALA A N 1
ATOM 1139 C CA . ALA A 1 149 ? 44.98125 -17.40433 15.86684 1.000 19.93369 149 ALA A CA 1
ATOM 1140 C C . ALA A 1 149 ? 45.55775 -17.57132 14.45816 1.000 18.73814 149 ALA A C 1
ATOM 1141 O O . ALA A 1 149 ? 45.22792 -18.50663 13.74487 1.000 19.86851 149 ALA A O 1
ATOM 1143 N N . TYR A 1 150 ? 46.41522 -16.65069 14.04640 1.000 20.51077 150 TYR A N 1
ATOM 1144 C CA . TYR A 1 150 ? 47.01506 -16.72873 12.71649 1.000 20.26315 150 TYR A CA 1
ATOM 1145 C C . TYR A 1 150 ? 47.81783 -17.99568 12.54857 1.000 20.92570 150 TYR A C 1
ATOM 1146 O O . TYR A 1 150 ? 47.70843 -18.68595 11.52606 1.000 19.93056 150 TYR A O 1
ATOM 1155 N N . GLY A 1 151 ? 48.66625 -18.30942 13.53416 1.000 21.32157 151 GLY A N 1
ATOM 1156 C CA . GLY A 1 151 ? 49.51189 -19.46384 13.37542 1.000 18.78345 151 GLY A CA 1
ATOM 1157 C C . GLY A 1 151 ? 48.68397 -20.72987 13.32431 1.000 20.40043 151 GLY A C 1
ATOM 1158 O O . GLY A 1 151 ? 48.98152 -21.64331 12.54734 1.000 21.10085 151 GLY A O 1
ATOM 1159 N N . SER A 1 152 ? 47.64810 -20.82242 14.16211 1.000 21.08843 152 SER A N 1
ATOM 1160 C CA . SER A 1 152 ? 46.82579 -22.02993 14.07100 1.000 20.16223 152 SER A CA 1
ATOM 1161 C C . SER A 1 152 ? 46.11385 -22.12114 12.70787 1.000 23.67515 152 SER A C 1
ATOM 1162 O O . SER A 1 152 ? 45.90520 -23.22237 12.19084 1.000 19.11654 152 SER A O 1
ATOM 1165 N N . SER A 1 153 ? 45.71620 -21.00142 12.11579 1.000 19.62485 153 SER A N 1
ATOM 1166 C CA . SER A 1 153 ? 45.02098 -21.09372 10.81242 1.000 18.82092 153 SER A CA 1
ATOM 1167 C C . SER A 1 153 ? 45.96686 -21.53435 9.69982 1.000 19.76940 153 SER A C 1
ATOM 1168 O O . SER A 1 153 ? 45.53862 -22.20171 8.75298 1.000 20.21870 153 SER A O 1
ATOM 1171 N N . LYS A 1 154 ? 47.24472 -21.17602 9.77831 1.000 19.13362 154 LYS A N 1
ATOM 1172 C CA . LYS A 1 154 ? 48.18899 -21.64584 8.76632 1.000 20.32362 154 LYS A CA 1
ATOM 1173 C C . LYS A 1 154 ? 48.57382 -23.09479 9.00454 1.000 22.75672 154 LYS A C 1
ATOM 1174 O O . LYS A 1 154 ? 48.85852 -23.81042 8.04266 1.000 20.42520 154 LYS A O 1
ATOM 1180 N N . ALA A 1 155 ? 48.58369 -23.55798 10.26562 1.000 21.11851 155 ALA A N 1
ATOM 1181 C CA . ALA A 1 155 ? 48.69546 -24.99779 10.49471 1.000 19.47033 155 ALA A CA 1
ATOM 1182 C C . ALA A 1 155 ? 47.51603 -25.75594 9.87696 1.000 20.74368 155 ALA A C 1
ATOM 1183 O O . ALA A 1 155 ? 47.68945 -26.83330 9.29314 1.000 21.18527 155 ALA A O 1
ATOM 1185 N N . ALA A 1 156 ? 46.29108 -25.25050 10.07209 1.000 19.25179 156 ALA A N 1
ATOM 1186 C CA . ALA A 1 156 ? 45.11692 -25.87247 9.44099 1.000 19.19542 156 ALA A CA 1
ATOM 1187 C C . ALA A 1 156 ? 45.21673 -25.84752 7.90209 1.000 21.47703 156 ALA A C 1
ATOM 1188 O O . ALA A 1 156 ? 44.86796 -26.82429 7.23027 1.000 21.45699 156 ALA A O 1
ATOM 1190 N N . LEU A 1 157 ? 45.73042 -24.75250 7.34892 1.000 20.66519 157 LEU A N 1
ATOM 1191 C CA . LEU A 1 157 ? 45.90197 -24.60827 5.89267 1.000 18.93222 157 LEU A CA 1
ATOM 1192 C C . LEU A 1 157 ? 46.89873 -25.62951 5.36652 1.000 24.33032 157 LEU A C 1
ATOM 1193 O O . LEU A 1 157 ? 46.64844 -26.28463 4.34544 1.000 22.93922 157 LEU A O 1
ATOM 1198 N N . ASN A 1 158 ? 48.02001 -25.82363 6.08431 1.000 22.28207 158 ASN A N 1
ATOM 1199 C CA . ASN A 1 158 ? 48.99411 -26.83931 5.66948 1.000 23.03040 158 ASN A CA 1
ATOM 1200 C C . ASN A 1 158 ? 48.33798 -28.21326 5.59390 1.000 22.22716 158 ASN A C 1
ATOM 1201 O O . ASN A 1 158 ? 48.59658 -29.00603 4.66569 1.000 22.01522 158 ASN A O 1
ATOM 1206 N N . TYR A 1 159 ? 47.54051 -28.53306 6.59760 1.000 21.20091 159 TYR A N 1
ATOM 1207 C CA . TYR A 1 159 ? 46.84250 -29.81907 6.61933 1.000 21.50979 159 TYR A CA 1
ATOM 1208 C C . TYR A 1 159 ? 45.80757 -29.90146 5.49389 1.000 22.50128 159 TYR A C 1
ATOM 1209 O O . TYR A 1 159 ? 45.65779 -30.94169 4.85406 1.000 22.07496 159 TYR A O 1
ATOM 1218 N N . PHE A 1 160 ? 45.06694 -28.82232 5.26153 1.000 20.59049 160 PHE A N 1
ATOM 1219 C CA . PHE A 1 160 ? 44.09225 -28.80934 4.17200 1.000 20.55646 160 PHE A CA 1
ATOM 1220 C C . PHE A 1 160 ? 44.76350 -29.08729 2.81604 1.000 23.95544 160 PHE A C 1
ATOM 1221 O O . PHE A 1 160 ? 44.24004 -29.85316 1.99881 1.000 21.84964 160 PHE A O 1
ATOM 1229 N N . CYS A 1 161 ? 45.95336 -28.53297 2.58683 1.000 20.27097 161 CYS A N 1
ATOM 1230 C CA . CYS A 1 161 ? 46.73075 -28.80625 1.36342 1.000 23.19160 161 CYS A CA 1
ATOM 1231 C C . CYS A 1 161 ? 47.12295 -30.28624 1.24500 1.000 24.17790 161 CYS A C 1
ATOM 1232 O O . CYS A 1 161 ? 47.01982 -30.89953 0.17301 1.000 22.96619 161 CYS A O 1
ATOM 1235 N N . LEU A 1 162 ? 47.56268 -30.88562 2.33849 1.000 24.30558 162 LEU A N 1
ATOM 1236 C CA . LEU A 1 162 ? 47.86380 -32.30982 2.32309 1.000 27.69960 162 LEU A CA 1
ATOM 1237 C C . LEU A 1 162 ? 46.61822 -33.13235 2.03270 1.000 27.58982 162 LEU A C 1
ATOM 1238 O O . LEU A 1 162 ? 46.66019 -34.11367 1.27668 1.000 26.87916 162 LEU A O 1
ATOM 1243 N N . SER A 1 163 ? 45.49636 -32.75501 2.64885 1.000 20.51663 163 SER A N 1
ATOM 1244 C CA A SER A 1 163 ? 44.25300 -33.47340 2.43279 0.420 22.47022 163 SER A CA 1
ATOM 1245 C CA B SER A 1 163 ? 44.25059 -33.47445 2.43437 0.580 22.17319 163 SER A CA 1
ATOM 1246 C C . SER A 1 163 ? 43.79853 -33.35358 0.97952 1.000 23.77987 163 SER A C 1
ATOM 1247 O O . SER A 1 163 ? 43.39300 -34.33884 0.36155 1.000 27.52181 163 SER A O 1
ATOM 1252 N N . LEU A 1 164 ? 43.83609 -32.14145 0.43555 1.000 22.70718 164 LEU A N 1
ATOM 1253 C CA . LEU A 1 164 ? 43.46559 -31.91270 -0.96477 1.000 21.24633 164 LEU A CA 1
ATOM 1254 C C . LEU A 1 164 ? 44.29939 -32.77435 -1.91520 1.000 25.60478 164 LEU A C 1
ATOM 1255 O O . LEU A 1 164 ? 43.76093 -33.46046 -2.79352 1.000 23.82235 164 LEU A O 1
ATOM 1260 N N . ALA A 1 165 ? 45.62229 -32.75747 -1.75576 1.000 23.31074 165 ALA A N 1
ATOM 1261 C CA . ALA A 1 165 ? 46.47450 -33.56833 -2.61945 1.000 24.92952 165 ALA A CA 1
ATOM 1262 C C . ALA A 1 165 ? 46.11593 -35.03231 -2.52389 1.000 31.59583 165 ALA A C 1
ATOM 1263 O O . ALA A 1 165 ? 46.17008 -35.75190 -3.52302 1.000 26.95460 165 ALA A O 1
ATOM 1265 N N . THR A 1 166 ? 45.75678 -35.49687 -1.31660 1.000 24.30948 166 THR A N 1
ATOM 1266 C CA . THR A 1 166 ? 45.45460 -36.90450 -1.11805 1.000 27.68111 166 THR A CA 1
ATOM 1267 C C . THR A 1 166 ? 44.11478 -37.27855 -1.74396 1.000 26.44599 166 THR A C 1
ATOM 1268 O O . THR A 1 166 ? 43.99665 -38.34080 -2.33780 1.000 26.73626 166 THR A O 1
ATOM 1272 N N . GLU A 1 167 ? 43.08562 -36.42573 -1.60411 1.000 22.92744 167 GLU A N 1
ATOM 1273 C CA . GLU A 1 167 ? 41.74196 -36.73371 -2.13940 1.000 23.97301 167 GLU A CA 1
ATOM 1274 C C . GLU A 1 167 ? 41.64750 -36.58144 -3.66062 1.000 27.35785 167 GLU A C 1
ATOM 1275 O O . GLU A 1 167 ? 40.76165 -37.17581 -4.27744 1.000 27.87108 167 GLU A O 1
ATOM 1281 N N . GLU A 1 168 ? 42.47610 -35.73171 -4.26027 1.000 22.70009 168 GLU A N 1
ATOM 1282 C CA . GLU A 1 168 ? 42.32054 -35.29631 -5.65489 1.000 26.59302 168 GLU A CA 1
ATOM 1283 C C . GLU A 1 168 ? 43.60711 -35.58584 -6.42756 1.000 26.14731 168 GLU A C 1
ATOM 1284 O O . GLU A 1 168 ? 44.38592 -34.66920 -6.74153 1.000 27.62829 168 GLU A O 1
ATOM 1290 N N . PRO A 1 169 ? 43.83515 -36.84401 -6.81767 1.000 28.99364 169 PRO A N 1
ATOM 1291 C CA . PRO A 1 169 ? 45.10506 -37.18480 -7.47216 1.000 29.33036 169 PRO A CA 1
ATOM 1292 C C . PRO A 1 169 ? 45.28136 -36.56776 -8.86028 1.000 30.59630 169 PRO A C 1
ATOM 1293 O O . PRO A 1 169 ? 46.39848 -36.60766 -9.39593 1.000 30.24279 169 PRO A O 1
ATOM 1297 N N . LEU A 1 170 ? 44.24012 -35.97036 -9.45296 1.000 31.50631 170 LEU A N 1
ATOM 1298 C CA . LEU A 1 170 ? 44.44062 -35.31608 -10.74051 1.000 29.98906 170 LEU A CA 1
ATOM 1299 C C . LEU A 1 170 ? 45.13538 -33.96847 -10.61040 1.000 37.75292 170 LEU A C 1
ATOM 1300 O O . LEU A 1 170 ? 45.72686 -33.50081 -11.59347 1.000 36.83091 170 LEU A O 1
ATOM 1305 N N . ILE A 1 171 ? 45.05202 -33.31443 -9.44580 1.000 27.27750 171 ILE A N 1
ATOM 1306 C CA . ILE A 1 171 ? 45.65723 -31.99719 -9.26943 1.000 29.79822 171 ILE A CA 1
ATOM 1307 C C . ILE A 1 171 ? 46.93808 -32.13545 -8.46278 1.000 28.41281 171 ILE A C 1
ATOM 1308 O O . ILE A 1 171 ? 47.29505 -33.23981 -8.03480 1.000 31.46464 171 ILE A O 1
ATOM 1313 N N . ARG A 1 172 ? 47.65042 -31.01427 -8.26802 1.000 26.39543 172 ARG A N 1
ATOM 1314 C CA . ARG A 1 172 ? 48.74497 -30.95006 -7.31377 1.000 26.08269 172 ARG A CA 1
ATOM 1315 C C . ARG A 1 172 ? 48.47608 -29.81262 -6.32459 1.000 27.78955 172 ARG A C 1
ATOM 1316 O O . ARG A 1 172 ? 47.75923 -28.84856 -6.62131 1.000 26.62431 172 ARG A O 1
ATOM 1324 N N . ALA A 1 173 ? 49.12234 -29.89615 -5.16481 1.000 26.93751 173 ALA A N 1
ATOM 1325 C CA . ALA A 1 173 ? 48.94930 -28.87631 -4.13264 1.000 25.11996 173 ALA A CA 1
ATOM 1326 C C . ALA A 1 173 ? 50.26663 -28.74459 -3.37899 1.000 30.11075 173 ALA A C 1
ATOM 1327 O O . ALA A 1 173 ? 50.94114 -29.74366 -3.13044 1.000 33.68730 173 ALA A O 1
ATOM 1329 N N . LEU A 1 174 ? 50.64109 -27.51858 -3.03460 1.000 26.20046 174 LEU A N 1
ATOM 1330 C CA . LEU A 1 174 ? 51.86761 -27.26865 -2.28213 1.000 27.66626 174 LEU A CA 1
ATOM 1331 C C . LEU A 1 174 ? 51.61051 -26.08693 -1.36501 1.000 26.17767 174 LEU A C 1
ATOM 1332 O O . LEU A 1 174 ? 50.96357 -25.12338 -1.77362 1.000 27.12066 174 LEU A O 1
ATOM 1337 N N . SER A 1 175 ? 52.10013 -26.15924 -0.12912 1.000 22.99121 175 SER A N 1
ATOM 1338 C CA . SER A 1 175 ? 51.94371 -25.07520 0.83789 1.000 24.86030 175 SER A CA 1
ATOM 1339 C C . SER A 1 175 ? 53.33364 -24.48388 1.03274 1.000 32.38849 175 SER A C 1
ATOM 1340 O O . SER A 1 175 ? 54.26786 -25.22986 1.33492 1.000 29.44308 175 SER A O 1
ATOM 1343 N N . ILE A 1 176 ? 53.50158 -23.17466 0.77918 1.000 24.80996 176 ILE A N 1
ATOM 1344 C CA . ILE A 1 176 ? 54.84384 -22.57558 0.75478 1.000 25.21054 176 ILE A CA 1
ATOM 1345 C C . ILE A 1 176 ? 54.85950 -21.38370 1.67528 1.000 29.08187 176 ILE A C 1
ATOM 1346 O O . ILE A 1 176 ? 54.03682 -20.47104 1.52270 1.000 27.22324 176 ILE A O 1
ATOM 1351 N N . ALA A 1 177 ? 55.74490 -21.40735 2.65700 1.000 27.18088 177 ALA A N 1
ATOM 1352 C CA . ALA A 1 177 ? 55.96720 -20.18503 3.43047 1.000 26.61032 177 ALA A CA 1
ATOM 1353 C C . ALA A 1 177 ? 56.91992 -19.26126 2.67515 1.000 32.02515 177 ALA A C 1
ATOM 1354 O O . ALA A 1 177 ? 57.96736 -19.71143 2.21405 1.000 34.90722 177 ALA A O 1
ATOM 1356 N N . PRO A 1 178 ? 56.59894 -17.97348 2.51159 1.000 30.57436 178 PRO A N 1
ATOM 1357 C CA . PRO A 1 178 ? 57.44190 -17.10032 1.68363 1.000 30.25415 178 PRO A CA 1
ATOM 1358 C C . PRO A 1 178 ? 58.62891 -16.48568 2.40168 1.000 34.80588 178 PRO A C 1
ATOM 1359 O O . PRO A 1 178 ? 59.24426 -15.57889 1.83492 1.000 34.62841 178 PRO A O 1
ATOM 1363 N N . GLY A 1 179 ? 58.97848 -16.92273 3.63543 1.000 30.58600 179 GLY A N 1
ATOM 1364 C CA . GLY A 1 179 ? 59.94608 -16.15384 4.42584 1.000 31.98663 179 GLY A CA 1
ATOM 1365 C C . GLY A 1 179 ? 59.31936 -14.87520 4.97025 1.000 33.69883 179 GLY A C 1
ATOM 1366 O O . GLY A 1 179 ? 58.10938 -14.75259 5.09352 1.000 42.63245 179 GLY A O 1
ATOM 1367 N N . VAL A 1 180 ? 60.15702 -13.89143 5.28828 1.000 32.96616 180 VAL A N 1
ATOM 1368 C CA . VAL A 1 180 ? 59.67081 -12.60062 5.78652 1.000 33.25343 180 VAL A CA 1
ATOM 1369 C C . VAL A 1 180 ? 59.80648 -11.57814 4.66613 1.000 37.75510 180 VAL A C 1
ATOM 1370 O O . VAL A 1 180 ? 60.89180 -11.41186 4.09397 1.000 37.97875 180 VAL A O 1
ATOM 1374 N N . VAL A 1 181 ? 58.70804 -10.87890 4.36797 1.000 30.68427 181 VAL A N 1
ATOM 1375 C CA . VAL A 1 181 ? 58.54693 -10.16086 3.10996 1.000 32.15924 181 VAL A CA 1
ATOM 1376 C C . VAL A 1 181 ? 58.17157 -8.72301 3.41357 1.000 33.99819 181 VAL A C 1
ATOM 1377 O O . VAL A 1 181 ? 57.33672 -8.45634 4.28073 1.000 31.64342 181 VAL A O 1
ATOM 1381 N N . ASP A 1 182 ? 58.74727 -7.79190 2.66104 1.000 29.67104 182 ASP A N 1
ATOM 1382 C CA . ASP A 1 182 ? 58.54102 -6.36119 2.91306 1.000 28.79001 182 ASP A CA 1
ATOM 1383 C C . ASP A 1 182 ? 57.16525 -5.92747 2.38456 1.000 36.28364 182 ASP A C 1
ATOM 1384 O O . ASP A 1 182 ? 57.03016 -5.43335 1.25905 1.000 35.08859 182 ASP A O 1
ATOM 1389 N N . THR A 1 183 ? 56.11941 -6.10208 3.20938 1.000 30.56438 183 THR A N 1
ATOM 1390 C CA . THR A 1 183 ? 54.74166 -5.78157 2.83150 1.000 33.07218 183 THR A CA 1
ATOM 1391 C C . THR A 1 183 ? 54.05557 -5.00617 3.95692 1.000 28.39355 183 THR A C 1
ATOM 1392 O O . THR A 1 183 ? 54.60660 -4.83313 5.06455 1.000 28.61539 183 THR A O 1
ATOM 1396 N N . ASP A 1 184 ? 52.81027 -4.57741 3.68780 1.000 32.67340 184 ASP A N 1
ATOM 1397 C CA . ASP A 1 184 ? 52.01589 -3.92207 4.72647 1.000 31.64260 184 ASP A CA 1
ATOM 1398 C C . ASP A 1 184 ? 51.80667 -4.82529 5.94366 1.000 26.64757 184 ASP A C 1
ATOM 1399 O O . ASP A 1 184 ? 51.57366 -4.31541 7.04197 1.000 30.99923 184 ASP A O 1
ATOM 1404 N N . MET A 1 185 ? 51.82508 -6.15248 5.77409 1.000 27.74810 185 MET A N 1
ATOM 1405 C CA . MET A 1 185 ? 51.58921 -7.02633 6.93080 1.000 25.68718 185 MET A CA 1
ATOM 1406 C C . MET A 1 185 ? 52.74877 -6.94170 7.92181 1.000 30.83946 185 MET A C 1
ATOM 1407 O O . MET A 1 185 ? 52.52612 -6.88297 9.13843 1.000 28.45522 185 MET A O 1
ATOM 1412 N N . GLN A 1 186 ? 53.99274 -6.91657 7.42834 1.000 29.99375 186 GLN A N 1
ATOM 1413 C CA . GLN A 1 186 ? 55.12462 -6.66629 8.31580 1.000 28.29585 186 GLN A CA 1
ATOM 1414 C C . GLN A 1 186 ? 55.09347 -5.24452 8.86307 1.000 31.97950 186 GLN A C 1
ATOM 1415 O O . GLN A 1 186 ? 55.43472 -5.02483 10.03065 1.000 31.62940 186 GLN A O 1
ATOM 1421 N N . GLN A 1 187 ? 54.68210 -4.25800 8.05276 1.000 30.65229 187 GLN A N 1
ATOM 1422 C CA . GLN A 1 187 ? 54.54752 -2.91345 8.61557 1.000 31.85763 187 GLN A CA 1
ATOM 1423 C C . GLN A 1 187 ? 53.53382 -2.89611 9.76259 1.000 35.73243 187 GLN A C 1
ATOM 1424 O O . GLN A 1 187 ? 53.74143 -2.21447 10.77517 1.000 30.27550 187 GLN A O 1
ATOM 1430 N N . ASP A 1 188 ? 52.41446 -3.61362 9.60788 1.000 28.86645 188 ASP A N 1
ATOM 1431 C CA . ASP A 1 188 ? 51.41519 -3.70211 10.67487 1.000 29.16469 188 ASP A CA 1
ATOM 1432 C C . ASP A 1 188 ? 52.02062 -4.31297 11.94759 1.000 29.40273 188 ASP A C 1
ATOM 1433 O O . ASP A 1 188 ? 51.74855 -3.84622 13.06169 1.000 27.41475 188 ASP A O 1
ATOM 1438 N N . ILE A 1 189 ? 52.83751 -5.36466 11.80229 1.000 29.51488 189 ILE A N 1
ATOM 1439 C CA . ILE A 1 189 ? 53.52262 -5.93226 12.96944 1.000 29.13790 189 ILE A CA 1
ATOM 1440 C C . ILE A 1 189 ? 54.32275 -4.86085 13.68838 1.000 33.83970 189 ILE A C 1
ATOM 1441 O O . ILE A 1 189 ? 54.22313 -4.70033 14.91737 1.000 31.74835 189 ILE A O 1
ATOM 1446 N N . ARG A 1 190 ? 55.10751 -4.08279 12.92863 1.000 29.01576 190 ARG A N 1
ATOM 1447 C CA . ARG A 1 190 ? 56.02665 -3.12974 13.55576 1.000 30.63902 190 ARG A CA 1
ATOM 1448 C C . ARG A 1 190 ? 55.28356 -1.97908 14.20226 1.000 39.77877 190 ARG A C 1
ATOM 1449 O O . ARG A 1 190 ? 55.72415 -1.45558 15.23341 1.000 37.60514 190 ARG A O 1
ATOM 1457 N N . GLU A 1 191 ? 54.18118 -1.52825 13.58689 1.000 34.27286 191 GLU A N 1
ATOM 1458 C CA . GLU A 1 191 ? 53.59850 -0.25312 13.97685 1.000 35.49185 191 GLU A CA 1
ATOM 1459 C C . GLU A 1 191 ? 52.23230 -0.34194 14.66041 1.000 34.25339 191 GLU A C 1
ATOM 1460 O O . GLU A 1 191 ? 51.76710 0.67567 15.20261 1.000 37.62392 191 GLU A O 1
ATOM 1466 N N . VAL A 1 192 ? 51.58666 -1.50835 14.66470 1.000 29.79514 192 VAL A N 1
ATOM 1467 C CA . VAL A 1 192 ? 50.20981 -1.63372 15.13731 1.000 35.15223 192 VAL A CA 1
ATOM 1468 C C . VAL A 1 192 ? 50.13678 -2.82012 16.09642 1.000 35.36920 192 VAL A C 1
ATOM 1469 O O . VAL A 1 192 ? 49.88785 -2.65913 17.30258 1.000 44.45751 192 VAL A O 1
ATOM 1473 N N . PHE A 1 193 ? 50.42222 -4.01461 15.57961 1.000 30.85658 193 PHE A N 1
ATOM 1474 C CA . PHE A 1 193 ? 50.20881 -5.22699 16.36040 1.000 34.10905 193 PHE A CA 1
ATOM 1475 C C . PHE A 1 193 ? 51.28292 -5.43499 17.41183 1.000 39.54073 193 PHE A C 1
ATOM 1476 O O . PHE A 1 193 ? 51.02799 -6.10823 18.41424 1.000 36.82715 193 PHE A O 1
ATOM 1484 N N . GLY A 1 194 ? 52.49712 -4.93335 17.17202 1.000 33.54887 194 GLY A N 1
ATOM 1485 C CA . GLY A 1 194 ? 53.61535 -5.19311 18.06708 1.000 27.56078 194 GLY A CA 1
ATOM 1486 C C . GLY A 1 194 ? 53.39228 -4.71841 19.49149 1.000 38.82668 194 GLY A C 1
ATOM 1487 O O . GLY A 1 194 ? 54.03615 -5.23061 20.41864 1.000 36.86928 194 GLY A O 1
ATOM 1488 N N . GLN A 1 195 ? 52.50037 -3.74849 19.69807 1.000 32.54588 195 GLN A N 1
ATOM 1489 C CA . GLN A 1 195 ? 52.23525 -3.32800 21.07424 1.000 39.17090 195 GLN A CA 1
ATOM 1490 C C . GLN A 1 195 ? 51.52189 -4.40941 21.89081 1.000 39.99613 195 GLN A C 1
ATOM 1491 O O . GLN A 1 195 ? 51.42435 -4.27937 23.11458 1.000 39.44609 195 GLN A O 1
ATOM 1497 N N . ASN A 1 196 ? 50.98569 -5.44323 21.25049 1.000 28.90083 196 ASN A N 1
ATOM 1498 C CA . ASN A 1 196 ? 50.39716 -6.57144 21.97038 1.000 32.20838 196 ASN A CA 1
ATOM 1499 C C . ASN A 1 196 ? 51.36024 -7.73925 22.11941 1.000 37.75219 196 ASN A C 1
ATOM 1500 O O . ASN A 1 196 ? 50.97703 -8.77242 22.68971 1.000 36.79439 196 ASN A O 1
ATOM 1505 N N . MET A 1 197 ? 52.58338 -7.61753 21.60051 1.000 35.34333 197 MET A N 1
ATOM 1506 C CA . MET A 1 197 ? 53.56331 -8.69263 21.63673 1.000 31.84709 197 MET A CA 1
ATOM 1507 C C . MET A 1 197 ? 54.59722 -8.41182 22.72102 1.000 34.20616 197 MET A C 1
ATOM 1508 O O . MET A 1 197 ? 54.88239 -7.25448 23.06519 1.000 35.51263 197 MET A O 1
ATOM 1513 N N . ALA A 1 198 ? 55.15990 -9.48735 23.25919 1.000 40.01620 198 ALA A N 1
ATOM 1514 C CA . ALA A 1 198 ? 56.30101 -9.33654 24.14733 1.000 40.85883 198 ALA A CA 1
ATOM 1515 C C . ALA A 1 198 ? 57.38353 -8.53123 23.43381 1.000 41.53014 198 ALA A C 1
ATOM 1516 O O . ALA A 1 198 ? 57.60507 -8.73326 22.22291 1.000 39.33222 198 ALA A O 1
ATOM 1518 N N . PRO A 1 199 ? 58.06301 -7.60878 24.13270 1.000 48.12342 199 PRO A N 1
ATOM 1519 C CA . PRO A 1 199 ? 59.09426 -6.78245 23.47662 1.000 45.77774 199 PRO A CA 1
ATOM 1520 C C . PRO A 1 199 ? 60.16536 -7.58790 22.76447 1.000 47.25645 199 PRO A C 1
ATOM 1521 O O . PRO A 1 199 ? 60.58324 -7.22492 21.66127 1.000 45.76009 199 PRO A O 1
ATOM 1525 N N . ASP A 1 200 ? 60.63801 -8.67287 23.37124 1.000 46.94700 200 ASP A N 1
ATOM 1526 C CA . ASP A 1 200 ? 61.64226 -9.49337 22.70428 1.000 49.44613 200 ASP A CA 1
ATOM 1527 C C . ASP A 1 200 ? 61.10722 -10.08229 21.41309 1.000 44.21153 200 ASP A C 1
ATOM 1528 O O . ASP A 1 200 ? 61.83443 -10.17928 20.42040 1.000 57.53041 200 ASP A O 1
ATOM 1533 N N . ALA A 1 201 ? 59.83649 -10.49728 21.40029 1.000 45.53333 201 ALA A N 1
ATOM 1534 C CA . ALA A 1 201 ? 59.26827 -11.07452 20.18303 1.000 43.96897 201 ALA A CA 1
ATOM 1535 C C . ALA A 1 201 ? 59.13760 -10.03401 19.07706 1.000 43.98670 201 ALA A C 1
ATOM 1536 O O . ALA A 1 201 ? 59.42527 -10.31557 17.90493 1.000 46.09410 201 ALA A O 1
ATOM 1538 N N . LEU A 1 202 ? 58.68227 -8.82737 19.42591 1.000 44.20527 202 LEU A N 1
ATOM 1539 C CA . LEU A 1 202 ? 58.58238 -7.76268 18.43624 1.000 38.42624 202 LEU A CA 1
ATOM 1540 C C . LEU A 1 202 ? 59.95171 -7.37103 17.91957 1.000 45.95194 202 LEU A C 1
ATOM 1541 O O . LEU A 1 202 ? 60.09273 -7.00155 16.75089 1.000 43.29569 202 LEU A O 1
ATOM 1546 N N . LYS A 1 203 ? 60.97676 -7.44783 18.77366 1.000 41.28099 203 LYS A N 1
ATOM 1547 C CA . LYS A 1 203 ? 62.29544 -6.98561 18.36163 1.000 37.60495 203 LYS A CA 1
ATOM 1548 C C . LYS A 1 203 ? 62.85577 -7.82431 17.22080 1.000 43.81326 203 LYS A C 1
ATOM 1549 O O . LYS A 1 203 ? 63.62756 -7.31177 16.41450 1.000 43.46784 203 LYS A O 1
ATOM 1551 N N . ARG A 1 204 ? 62.49283 -9.10880 17.13757 1.000 42.38485 204 ARG A N 1
ATOM 1552 C CA . ARG A 1 204 ? 62.87393 -9.91967 15.98187 1.000 47.93550 204 ARG A CA 1
ATOM 1553 C C . ARG A 1 204 ? 62.45621 -9.26923 14.65785 1.000 50.69285 204 ARG A C 1
ATOM 1554 O O . ARG A 1 204 ? 63.24734 -9.20791 13.70771 1.000 44.31411 204 ARG A O 1
ATOM 1562 N N . PHE A 1 205 ? 61.19772 -8.80611 14.56236 1.000 37.32419 205 PHE A N 1
ATOM 1563 C CA . PHE A 1 205 ? 60.71567 -8.23655 13.30347 1.000 33.57324 205 PHE A CA 1
ATOM 1564 C C . PHE A 1 205 ? 61.22638 -6.82734 13.05434 1.000 40.05528 205 PHE A C 1
ATOM 1565 O O . PHE A 1 205 ? 61.46178 -6.46142 11.89479 1.000 43.46051 205 PHE A O 1
ATOM 1573 N N . THR A 1 206 ? 61.41058 -6.01261 14.09925 1.000 43.98078 206 THR A N 1
ATOM 1574 C CA . THR A 1 206 ? 61.97844 -4.69161 13.83770 1.000 39.10778 206 THR A CA 1
ATOM 1575 C C . THR A 1 206 ? 63.44755 -4.79733 13.44616 1.000 44.47956 206 THR A C 1
ATOM 1576 O O . THR A 1 206 ? 63.91843 -4.02681 12.60579 1.000 45.04364 206 THR A O 1
ATOM 1580 N N . ASP A 1 207 ? 64.17247 -5.75858 14.01397 1.000 47.39137 207 ASP A N 1
ATOM 1581 C CA . ASP A 1 207 ? 65.55620 -5.99622 13.61122 1.000 45.21646 207 ASP A CA 1
ATOM 1582 C C . ASP A 1 207 ? 65.66353 -6.38216 12.13832 1.000 48.92473 207 ASP A C 1
ATOM 1583 O O . ASP A 1 207 ? 66.56213 -5.91315 11.43305 1.000 50.39461 207 ASP A O 1
ATOM 1588 N N . LEU A 1 208 ? 64.79543 -7.28678 11.67386 1.000 46.60917 208 LEU A N 1
ATOM 1589 C CA . LEU A 1 208 ? 64.81242 -7.68404 10.26752 1.000 47.35398 208 LEU A CA 1
ATOM 1590 C C . LEU A 1 208 ? 64.64181 -6.47321 9.36661 1.000 45.32745 208 LEU A C 1
ATOM 1591 O O . LEU A 1 208 ? 65.38697 -6.28722 8.40062 1.000 47.42843 208 LEU A O 1
ATOM 1596 N N . HIS A 1 209 ? 63.66468 -5.63168 9.69195 1.000 43.35202 209 HIS A N 1
ATOM 1597 C CA . HIS A 1 209 ? 63.43344 -4.38943 8.96640 1.000 45.93534 209 HIS A CA 1
ATOM 1598 C C . HIS A 1 209 ? 64.66071 -3.48590 9.00671 1.000 52.01233 209 HIS A C 1
ATOM 1599 O O . HIS A 1 209 ? 65.17149 -3.06677 7.96101 1.000 50.20757 209 HIS A O 1
ATOM 1606 N N . GLU A 1 210 ? 65.15660 -3.18304 10.20872 1.000 45.42533 210 GLU A N 1
ATOM 1607 C CA . GLU A 1 210 ? 66.25263 -2.22355 10.33210 1.000 52.20102 210 GLU A CA 1
ATOM 1608 C C . GLU A 1 210 ? 67.53522 -2.75433 9.72438 1.000 56.02210 210 GLU A C 1
ATOM 1609 O O . GLU A 1 210 ? 68.37739 -1.97043 9.28294 1.000 53.99135 210 GLU A O 1
ATOM 1615 N N . ASN A 1 211 ? 67.71219 -4.06620 9.69496 1.000 59.15952 211 ASN A N 1
ATOM 1616 C CA . ASN A 1 211 ? 68.88489 -4.65290 9.06306 1.000 52.25092 211 ASN A CA 1
ATOM 1617 C C . ASN A 1 211 ? 68.68834 -4.90973 7.57386 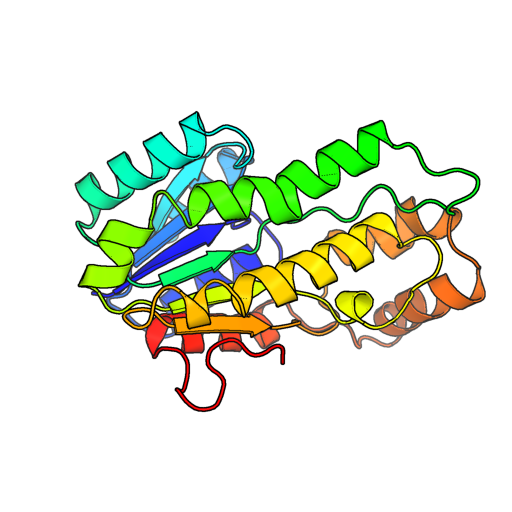1.000 59.28126 211 ASN A C 1
ATOM 1618 O O . ASN A 1 211 ? 69.55829 -5.52566 6.94691 1.000 50.95794 211 ASN A O 1
ATOM 1623 N N . LYS A 1 212 ? 67.56667 -4.45753 6.99791 1.000 56.74415 212 LYS A N 1
ATOM 1624 C CA . LYS A 1 212 ? 67.32775 -4.58146 5.56104 1.000 50.86569 212 LYS A CA 1
ATOM 1625 C C . LYS A 1 212 ? 67.30664 -6.05359 5.13464 1.000 49.59247 212 LYS A C 1
ATOM 1626 O O . LYS A 1 212 ? 67.77911 -6.41595 4.05896 1.000 53.08982 212 LYS A O 1
ATOM 1632 N N . GLN A 1 213 ? 66.73323 -6.91063 5.97711 1.000 45.99024 213 GLN A N 1
ATOM 1633 C CA . GLN A 1 213 ? 66.62128 -8.33679 5.68733 1.000 46.86811 213 GLN A CA 1
ATOM 1634 C C . GLN A 1 213 ? 65.22677 -8.77031 5.27754 1.000 46.41798 213 GLN A C 1
ATOM 1635 O O . GLN A 1 213 ? 65.00358 -9.96424 5.08181 1.000 50.14227 213 GLN A O 1
ATOM 1641 N N . LEU A 1 214 ? 64.27987 -7.85081 5.15019 1.000 43.23495 214 LEU A N 1
ATOM 1642 C CA . LEU A 1 214 ? 62.98942 -8.23222 4.61358 1.000 39.70037 214 LEU A CA 1
ATOM 1643 C C . LEU A 1 214 ? 63.12630 -8.42553 3.10923 1.000 43.12436 214 LEU A C 1
ATOM 1644 O O . LEU A 1 214 ? 63.77827 -7.63323 2.43143 1.000 41.10791 214 LEU A O 1
ATOM 1649 N N . LEU A 1 215 ? 62.53115 -9.48868 2.58201 1.000 35.85914 215 LEU A N 1
ATOM 1650 C CA . LEU A 1 215 ? 62.63972 -9.73424 1.14707 1.000 43.61459 215 LEU A CA 1
ATOM 1651 C C . LEU A 1 215 ? 61.73145 -8.79932 0.35328 1.000 44.22035 215 LEU A C 1
ATOM 1652 O O . LEU A 1 215 ? 60.58182 -8.53893 0.73665 1.000 36.32904 215 LEU A O 1
ATOM 1657 N N . ALA A 1 216 ? 62.23302 -8.32386 -0.78553 1.000 39.37048 216 ALA A N 1
ATOM 1658 C CA . ALA A 1 216 ? 61.33707 -7.70174 -1.75533 1.000 38.52485 216 ALA A CA 1
ATOM 1659 C C . ALA A 1 216 ? 60.30901 -8.73199 -2.20949 1.000 32.85679 216 ALA A C 1
ATOM 1660 O O . ALA A 1 216 ? 60.65942 -9.89023 -2.45640 1.000 33.73132 216 ALA A O 1
ATOM 1662 N N . PRO A 1 217 ? 59.04037 -8.34860 -2.32482 1.000 34.51670 217 PRO A N 1
ATOM 1663 C CA . PRO A 1 217 ? 58.00517 -9.33747 -2.65541 1.000 40.56874 217 PRO A CA 1
ATOM 1664 C C . PRO A 1 217 ? 58.27765 -10.06585 -3.96461 1.000 35.73279 217 PRO A C 1
ATOM 1665 O O . PRO A 1 217 ? 57.87718 -11.21602 -4.10962 1.000 33.01998 217 PRO A O 1
ATOM 1669 N N . GLU A 1 218 ? 58.94920 -9.42628 -4.92261 1.000 31.92415 218 GLU A N 1
ATOM 1670 C CA . GLU A 1 218 ? 59.24666 -10.05751 -6.21216 1.000 32.95174 218 GLU A CA 1
ATOM 1671 C C . GLU A 1 218 ? 60.17028 -11.24055 -6.04839 1.000 38.48907 218 GLU A C 1
ATOM 1672 O O . GLU A 1 218 ? 60.20818 -12.12480 -6.90975 1.000 37.24139 218 GLU A O 1
ATOM 1678 N N . VAL A 1 219 ? 60.91254 -11.30276 -4.95433 1.000 34.19634 219 VAL A N 1
ATOM 1679 C CA . VAL A 1 219 ? 61.85493 -12.41363 -4.79873 1.000 34.89366 219 VAL A CA 1
ATOM 1680 C C . VAL A 1 219 ? 61.11388 -13.71049 -4.44532 1.000 37.17266 219 VAL A C 1
ATOM 1681 O O . VAL A 1 219 ? 61.14842 -14.64353 -5.25910 1.000 34.93505 219 VAL A O 1
ATOM 1685 N N . PRO A 1 220 ? 60.41407 -13.85391 -3.30054 1.000 31.08040 220 PRO A N 1
ATOM 1686 C CA . PRO A 1 220 ? 59.57306 -15.06189 -3.16126 1.000 33.15323 220 PRO A CA 1
ATOM 1687 C C . PRO A 1 220 ? 58.46161 -15.12639 -4.21308 1.000 33.09508 220 PRO A C 1
ATOM 1688 O O . PRO A 1 220 ? 58.07050 -16.22696 -4.62978 1.000 32.81944 220 PRO A O 1
ATOM 1692 N N . GLY A 1 221 ? 57.95959 -13.97869 -4.67068 1.000 31.61125 221 GLY A N 1
ATOM 1693 C CA . GLY A 1 221 ? 56.92527 -14.00244 -5.68818 1.000 35.14929 221 GLY A CA 1
ATOM 1694 C C . GLY A 1 221 ? 57.35240 -14.70119 -6.96649 1.000 35.97321 221 GLY A C 1
ATOM 1695 O O . GLY A 1 221 ? 56.52769 -15.32293 -7.63868 1.000 35.98188 221 GLY A O 1
ATOM 1696 N N . GLY A 1 222 ? 58.64376 -14.63140 -7.31494 1.000 32.70998 222 GLY A N 1
ATOM 1697 C CA . GLY A 1 222 ? 59.10453 -15.32233 -8.51374 1.000 32.59006 222 GLY A CA 1
ATOM 1698 C C . GLY A 1 222 ? 59.02989 -16.82609 -8.39259 1.000 37.95984 222 GLY A C 1
ATOM 1699 O O . GLY A 1 222 ? 58.88765 -17.53399 -9.40397 1.000 34.21522 222 GLY A O 1
ATOM 1700 N N . PHE A 1 223 ? 59.10154 -17.33934 -7.16548 1.000 38.59361 223 PHE A N 1
ATOM 1701 C CA . PHE A 1 223 ? 59.02815 -18.78026 -6.96646 1.000 38.49010 223 PHE A CA 1
ATOM 1702 C C . PHE A 1 223 ? 57.59089 -19.28939 -7.06445 1.000 30.18672 223 PHE A C 1
ATOM 1703 O O . PHE A 1 223 ? 57.35056 -20.33626 -7.67950 1.000 36.44409 223 PHE A O 1
ATOM 1711 N N . TYR A 1 224 ? 56.61871 -18.55751 -6.52778 1.000 31.19569 224 TYR A N 1
ATOM 1712 C CA . TYR A 1 224 ? 55.22204 -18.95377 -6.73877 1.000 27.56877 224 TYR A CA 1
ATOM 1713 C C . TYR A 1 224 ? 54.85035 -18.85596 -8.21155 1.000 31.13976 224 TYR A C 1
ATOM 1714 O O . TYR A 1 224 ? 54.15160 -19.72689 -8.74662 1.000 33.96726 224 TYR A O 1
ATOM 1723 N N . ALA A 1 225 ? 55.29408 -17.77726 -8.87480 1.000 32.55357 225 ALA A N 1
ATOM 1724 C CA . ALA A 1 225 ? 55.02013 -17.60356 -10.30067 1.000 31.72322 225 ALA A CA 1
ATOM 1725 C C . ALA A 1 225 ? 55.56003 -18.76484 -11.10789 1.000 37.69736 225 ALA A C 1
ATOM 1726 O O . ALA A 1 225 ? 54.89143 -19.26908 -12.02161 1.000 39.57764 225 ALA A O 1
ATOM 1728 N N . SER A 1 226 ? 56.78126 -19.19079 -10.80319 1.000 38.31622 226 SER A N 1
ATOM 1729 C CA . SER A 1 226 ? 57.34926 -20.29961 -11.54785 1.000 37.62931 226 SER A CA 1
ATOM 1730 C C . SER A 1 226 ? 56.58568 -21.59965 -11.29699 1.000 41.19018 226 SER A C 1
ATOM 1731 O O . SER A 1 226 ? 56.38893 -22.39743 -12.22210 1.000 44.74520 226 SER A O 1
ATOM 1734 N N . LEU A 1 227 ? 56.19920 -21.85003 -10.04332 1.000 38.94581 227 LEU A N 1
ATOM 1735 C CA . LEU A 1 227 ? 55.35839 -23.00004 -9.72097 1.000 40.80026 227 LEU A CA 1
ATOM 1736 C C . LEU A 1 227 ? 54.00571 -22.91621 -10.41764 1.000 35.21567 227 LEU A C 1
ATOM 1737 O O . LEU A 1 227 ? 53.48665 -23.92756 -10.89019 1.000 43.49845 227 LEU A O 1
ATOM 1742 N N . ALA A 1 228 ? 53.40189 -21.72126 -10.46250 1.000 35.96756 228 ALA A N 1
ATOM 1743 C CA . ALA A 1 228 ? 52.12047 -21.56834 -11.14364 1.000 37.11175 228 ALA A CA 1
ATOM 1744 C C . ALA A 1 228 ? 52.24297 -21.87378 -12.63016 1.000 48.10377 228 ALA A C 1
ATOM 1745 O O . ALA A 1 228 ? 51.32832 -22.46042 -13.22432 1.000 43.58879 228 ALA A O 1
ATOM 1747 N N . LEU A 1 229 ? 53.37206 -21.48861 -13.24802 1.000 42.70323 229 LEU A N 1
ATOM 1748 C CA . LEU A 1 229 ? 53.55281 -21.67666 -14.68437 1.000 40.16960 229 LEU A CA 1
ATOM 1749 C C . LEU A 1 229 ? 53.99119 -23.09502 -15.02589 1.000 44.24525 229 LEU A C 1
ATOM 1750 O O . LEU A 1 229 ? 53.58125 -23.63393 -16.05890 1.000 48.15059 229 LEU A O 1
ATOM 1755 N N . ARG A 1 230 ? 54.83544 -23.70876 -14.19221 1.000 42.75019 230 ARG A N 1
ATOM 1756 C CA . ARG A 1 230 ? 55.40935 -25.01243 -14.50655 1.000 45.49992 230 ARG A CA 1
ATOM 1757 C C . ARG A 1 230 ? 54.83524 -26.18162 -13.71329 1.000 52.32467 230 ARG A C 1
ATOM 1758 O O . ARG A 1 230 ? 55.06618 -27.33023 -14.10490 1.000 56.29586 230 ARG A O 1
ATOM 1766 N N . GLY A 1 231 ? 54.11621 -25.94320 -12.61801 1.000 46.67626 231 GLY A N 1
ATOM 1767 C CA . GLY A 1 231 ? 53.49438 -27.05354 -11.91859 1.000 48.18870 231 GLY A CA 1
ATOM 1768 C C . GLY A 1 231 ? 54.29869 -27.52744 -10.70625 1.000 54.96832 231 GLY A C 1
ATOM 1769 O O . GLY A 1 231 ? 55.50484 -27.29230 -10.57236 1.000 50.27392 231 GLY A O 1
ATOM 1770 N N . VAL A 1 232 ? 53.60912 -28.20031 -9.80379 1.000 48.27735 232 VAL A N 1
ATOM 1771 C CA . VAL A 1 232 ? 54.23984 -28.66262 -8.56673 1.000 41.91268 232 VAL A CA 1
ATOM 1772 C C . VAL A 1 232 ? 54.95334 -29.98292 -8.84707 1.000 48.71997 232 VAL A C 1
ATOM 1773 O O . VAL A 1 232 ? 54.38566 -30.85617 -9.52550 1.000 42.46837 232 VAL A O 1
ATOM 1777 N N . PRO A 1 233 ? 56.18680 -30.14014 -8.37855 1.000 39.08094 233 PRO A N 1
ATOM 1778 C CA . PRO A 1 233 ? 56.90082 -31.40736 -8.55728 1.000 41.95626 233 PRO A CA 1
ATOM 1779 C C . PRO A 1 233 ? 56.31471 -32.49730 -7.66465 1.000 49.82967 233 PRO A C 1
ATOM 1780 O O . PRO A 1 233 ? 56.05427 -32.29345 -6.46020 1.000 41.52294 233 PRO A O 1
ATOM 1784 N N . GLU A 1 234 ? 56.12795 -33.67013 -8.27659 1.000 41.25737 234 GLU A N 1
ATOM 1785 C CA . GLU A 1 234 ? 55.36525 -34.73521 -7.65692 1.000 45.27006 234 GLU A CA 1
ATOM 1786 C C . GLU A 1 234 ? 55.91651 -35.11589 -6.28708 1.000 34.64374 234 GLU A C 1
ATOM 1787 O O . GLU A 1 234 ? 55.13458 -35.47227 -5.40982 1.000 32.03912 234 GLU A O 1
ATOM 1793 N N . ASN A 1 235 ? 57.24107 -35.04203 -6.09440 1.000 33.31822 235 ASN A N 1
ATOM 1794 C CA A ASN A 1 235 ? 57.80068 -35.45147 -4.81573 0.580 44.10982 235 ASN A CA 1
ATOM 1795 C CA B ASN A 1 235 ? 57.87709 -35.38998 -4.82537 0.420 44.56781 235 ASN A CA 1
ATOM 1796 C C . ASN A 1 235 ? 57.46264 -34.47403 -3.68823 1.000 38.18895 235 ASN A C 1
ATOM 1797 O O . ASN A 1 235 ? 57.57345 -34.85966 -2.52438 1.000 45.79913 235 ASN A O 1
ATOM 1806 N N . LEU A 1 236 ? 57.00908 -33.25758 -3.99324 1.000 41.46836 236 LEU A N 1
ATOM 1807 C CA . LEU A 1 236 ? 56.55482 -32.30089 -2.97234 1.000 40.83738 236 LEU A CA 1
ATOM 1808 C C . LEU A 1 236 ? 55.03390 -32.14549 -2.88018 1.000 36.29331 236 LEU A C 1
ATOM 1809 O O . LEU A 1 236 ? 54.55859 -31.33201 -2.08324 1.000 38.19905 236 LEU A O 1
ATOM 1814 N N . ASN A 1 237 ? 54.27753 -32.87183 -3.69520 1.000 33.38138 237 ASN A N 1
ATOM 1815 C CA . ASN A 1 237 ? 52.82579 -32.79061 -3.70899 1.000 32.16057 237 ASN A CA 1
ATOM 1816 C C . ASN A 1 237 ? 52.26508 -32.96770 -2.30829 1.000 34.33064 237 ASN A C 1
ATOM 1817 O O . ASN A 1 237 ? 52.62361 -33.90358 -1.60041 1.000 32.70836 237 ASN A O 1
ATOM 1822 N N . GLY A 1 238 ? 51.42817 -32.02638 -1.88187 1.000 29.39573 238 GLY A N 1
ATOM 1823 C CA . GLY A 1 238 ? 50.82956 -32.10403 -0.55796 1.000 29.00146 238 GLY A CA 1
ATOM 1824 C C . GLY A 1 238 ? 51.70782 -31.62436 0.58810 1.000 33.99433 238 GLY A C 1
ATOM 1825 O O . GLY A 1 238 ? 51.24160 -31.57472 1.71958 1.000 34.16915 238 GLY A O 1
ATOM 1826 N N . ARG A 1 239 ? 52.93959 -31.24006 0.33892 1.000 31.13671 239 ARG A N 1
ATOM 1827 C CA . ARG A 1 239 ? 53.86876 -30.96652 1.42267 1.000 31.41297 239 ARG A CA 1
ATOM 1828 C C . ARG A 1 239 ? 53.85065 -29.48605 1.79179 1.000 34.52973 239 ARG A C 1
ATOM 1829 O O . ARG A 1 239 ? 53.25777 -28.65016 1.10379 1.000 27.08052 239 ARG A O 1
ATOM 1831 N N . TYR A 1 240 ? 54.53668 -29.16636 2.89270 1.000 29.99228 240 TYR A N 1
ATOM 1832 C CA . TYR A 1 240 ? 54.74288 -27.79112 3.34013 1.000 28.01373 240 TYR A CA 1
ATOM 1833 C C . TYR A 1 240 ? 56.23326 -27.51978 3.26583 1.000 28.35424 240 TYR A C 1
ATOM 1834 O O . TYR A 1 240 ? 57.02402 -28.32239 3.77225 1.000 30.63783 240 TYR A O 1
ATOM 1843 N N . VAL A 1 241 ? 56.62418 -26.42255 2.60191 1.000 28.23235 241 VAL A N 1
ATOM 1844 C CA . VAL A 1 241 ? 58.02717 -26.07111 2.36810 1.000 32.27863 241 VAL A CA 1
ATOM 1845 C C . VAL A 1 241 ? 58.23240 -24.56315 2.57957 1.000 40.80790 241 VAL A C 1
ATOM 1846 O O . VAL A 1 241 ? 57.22067 -23.82033 2.59486 1.000 31.79396 241 VAL A O 1
#

CATH classification: 3.40.50.720

Organism: NCBI:txid36023

InterPro domains:
  IPR002347 Short-chain dehydrogenase/reductase SDR [PF00106] (3-191)
  IPR002347 Short-chain dehydrogenase/reductase SDR [PR00081] (4-21)
  IPR002347 Short-chain dehydrogenase/reductase SDR [PR00081] (77-88)
  IPR002347 Short-chain dehydrogenase/reductase SDR [PR00081] (124-140)
  IPR002347 Short-chain dehydrogenase/reductase SDR [PR00081] (150-169)
  IPR002347 Short-chain dehydrogenase/reductase SDR [PR00081] (169-186)
  IPR020904 Short-chain dehydrogenase/reductase, conserved site [PS00061] (137-165)
  IPR036291 NAD(P)-binding domain superfamily [SSF51735] (3-246)
  IPR057326 Ketoreductase domain [SM00822] (3-184)